Protein AF-A0A7J4TUJ9-F1 (afdb_monomer)

Solvent-accessible surface area (backbone atoms only — not comparable to full-atom values): 16024 Å² total; per-residue (Å²): 132,65,80,54,81,85,28,67,47,58,44,52,55,51,50,64,54,42,77,77,49,53,68,70,54,35,49,57,55,42,52,74,68,70,50,51,69,70,56,45,51,54,51,46,61,69,75,65,54,86,77,74,93,45,73,49,79,45,48,57,69,53,52,83,41,27,35,64,58,35,25,62,74,48,52,36,50,66,54,48,48,51,49,54,58,50,69,72,46,64,86,87,44,53,70,60,46,30,50,47,36,28,71,80,66,68,34,52,73,70,55,15,50,55,48,51,50,46,75,73,72,57,53,73,67,62,50,48,46,70,32,18,52,78,33,48,54,53,93,59,77,32,68,40,40,70,71,45,96,84,64,35,27,40,38,32,63,45,62,69,50,102,83,42,59,25,35,37,43,36,34,37,44,99,89,67,46,79,76,48,58,36,29,40,40,81,88,70,48,72,31,23,42,54,28,38,35,37,73,55,95,86,36,71,43,77,49,59,71,91,67,92,64,56,63,42,82,32,16,38,40,51,44,78,59,97,92,44,45,29,31,35,41,28,29,55,87,46,65,82,27,72,63,44,22,48,77,74,46,82,30,43,93,48,90,43,57,40,85,68,51,69,49,81,71,98,67,34,39,40,34,28,35,52,51,76,75,81,84,78,131

pLDDT: mean 91.73, std 7.83, range [45.03, 98.06]

Foldseek 3Di:
DQPCVPQVLVVVVLLVVLLPDALVVNLVSVVVSVDDPVRNCVCSPVRQDDDPWDKDKDKLVVQVVCLVVQLVVFFDSVLVVLLVVLVPDDPVPLVVSLVCCCPVVVDDSVRSNVSSCCSVPPDPVVSSCVRGNRKHWDNDKFDWDQPDPLSQWIWAFAALDPPWIWIWIWGADPQGHTPAIWIQTPVRAIAGECWEWEDDPLAIDIGGDPDPGHHRQWYKYWAQDPVGIIIIIIGPVCRPDQNCCVVGSVNHPNPQWDFPDWDDDDMIMTMIIGRDDPSDD

Sequence (281 aa):
ENEFEDDTRKVVELTNKLVVVSKRQGRALLEKQNFSSDTVERILSTTYCTPPESYVILTKDMIGKASAWGHIGFWNFTRAKMLQDIQSLPKDQKEQGILKLQTEFALSQEQAEKTYIFLQTTSSIEIQEWLAPWVLYSKDIVGCKIADASGTMLRCPNYLNENEPGTYELSFTSEGEMLSAVVKGPQGQYLTPQSVIFMKRDQLFEYAPKTDKQKSPFSLALLQDSTGMSSFVLSPQLSLSMFTRLAYYDGAGLSYFKLFTASEGHNPIQVWKVSWPSVEE

Nearest PDB structures (foldseek):
  5ja2-assembly1_A  TM=2.310E-01  e=9.469E-01  Escherichia coli K-12
  8qnf-assembly1_A  TM=3.331E-01  e=5.462E+00  Streptomyces regensis
  1q9j-assembly2_B  TM=3.067E-01  e=7.668E+00  Mycobacterium tuberculosis
  7x17-assembly3_C  TM=2.278E-01  e=8.586E+00  Pseudomonas aeruginosa PAO1

Radius of gyration: 23.33 Å; Cα contacts (8 Å, |Δi|>4): 435; chains: 1; bounding box: 64×45×60 Å

Structure (mmCIF, N/CA/C/O backbone):
data_AF-A0A7J4TUJ9-F1
#
_entry.id   AF-A0A7J4TUJ9-F1
#
loop_
_atom_site.group_PDB
_atom_site.id
_atom_site.type_symbol
_atom_site.label_atom_id
_atom_site.label_alt_id
_atom_site.label_comp_id
_atom_site.label_asym_id
_atom_site.label_entity_id
_atom_site.label_seq_id
_atom_site.pdbx_PDB_ins_code
_atom_site.Cartn_x
_atom_site.Cartn_y
_atom_site.Cartn_z
_atom_site.occupancy
_atom_site.B_iso_or_equiv
_atom_site.auth_seq_id
_atom_site.auth_comp_id
_atom_site.auth_asym_id
_atom_site.auth_atom_id
_atom_site.pdbx_PDB_model_num
ATOM 1 N N . GLU A 1 1 ? -30.047 -5.176 20.712 1.00 46.72 1 GLU A N 1
ATOM 2 C CA . GLU A 1 1 ? -29.450 -4.394 19.613 1.00 46.72 1 GLU A CA 1
ATOM 3 C C . GLU A 1 1 ? -28.212 -5.111 19.130 1.00 46.72 1 GLU A C 1
ATOM 5 O O . GLU A 1 1 ? -27.526 -5.726 19.943 1.00 46.72 1 GLU A O 1
ATOM 10 N N . ASN A 1 2 ? -28.008 -5.148 17.818 1.00 57.78 2 ASN A N 1
ATOM 11 C CA . ASN A 1 2 ? -26.891 -5.870 17.235 1.00 57.78 2 ASN A CA 1
ATOM 12 C C . ASN A 1 2 ? -25.645 -4.984 17.355 1.00 57.78 2 ASN A C 1
ATOM 14 O O . ASN A 1 2 ? -25.657 -3.854 16.884 1.00 57.78 2 ASN A O 1
ATOM 18 N N . GLU A 1 3 ? -24.574 -5.484 17.969 1.00 62.72 3 GLU A N 1
ATOM 19 C CA . GLU A 1 3 ? -23.319 -4.753 18.246 1.00 62.72 3 GLU A CA 1
ATOM 20 C C . GLU A 1 3 ? -22.675 -4.118 16.991 1.00 62.72 3 GLU A C 1
ATOM 22 O O . GLU A 1 3 ? -21.794 -3.266 17.086 1.00 62.72 3 GLU A O 1
ATOM 27 N N . PHE A 1 4 ? -23.133 -4.531 15.810 1.00 70.50 4 PHE A N 1
ATOM 28 C CA . PHE A 1 4 ? -22.696 -4.079 14.496 1.00 70.50 4 PHE A CA 1
ATOM 29 C C . PHE A 1 4 ? -23.489 -2.896 13.920 1.00 70.50 4 PHE A C 1
ATOM 31 O O . PHE A 1 4 ? -23.016 -2.297 12.961 1.00 70.50 4 PHE A O 1
ATOM 38 N N . GLU A 1 5 ? -24.670 -2.556 14.446 1.00 67.56 5 GLU A N 1
ATOM 39 C CA . GLU A 1 5 ? -25.478 -1.447 13.902 1.00 67.56 5 GLU A CA 1
ATOM 40 C C . GLU A 1 5 ? -24.867 -0.073 14.224 1.00 67.56 5 GLU A C 1
ATOM 42 O O . GLU A 1 5 ? -24.935 0.825 13.386 1.00 67.56 5 GLU A O 1
ATOM 47 N N . ASP A 1 6 ? -24.162 0.046 15.355 1.00 73.31 6 ASP A N 1
ATOM 48 C CA . ASP A 1 6 ? -23.574 1.311 15.830 1.00 73.31 6 ASP A CA 1
ATOM 49 C C . ASP A 1 6 ? -22.030 1.343 15.812 1.00 73.31 6 ASP A C 1
ATOM 51 O O . ASP A 1 6 ? -21.418 2.351 16.175 1.00 73.31 6 ASP A O 1
ATOM 55 N N . ASP A 1 7 ? -21.365 0.260 15.387 1.00 83.12 7 ASP A N 1
ATOM 56 C CA . ASP A 1 7 ? -19.897 0.167 15.352 1.00 83.12 7 ASP A CA 1
ATOM 57 C C . ASP A 1 7 ? -19.381 -0.172 13.942 1.00 83.12 7 ASP A C 1
ATOM 59 O O . ASP A 1 7 ? -19.088 -1.322 13.597 1.00 83.12 7 ASP A O 1
ATOM 63 N N . THR A 1 8 ? -19.206 0.873 13.125 1.00 87.94 8 THR A N 1
ATOM 64 C CA . THR A 1 8 ? -18.637 0.783 11.769 1.00 87.94 8 THR A CA 1
ATOM 65 C C . THR A 1 8 ? -17.292 0.052 11.737 1.00 87.94 8 THR A C 1
ATOM 67 O O . THR A 1 8 ? -17.014 -0.672 10.780 1.00 87.94 8 THR A O 1
ATOM 70 N N . ARG A 1 9 ? -16.449 0.186 12.775 1.00 90.94 9 ARG A N 1
ATOM 71 C CA . ARG A 1 9 ? -15.159 -0.523 12.845 1.00 90.94 9 ARG A CA 1
ATOM 72 C C . ARG A 1 9 ? -15.397 -2.033 12.861 1.00 90.94 9 ARG A C 1
ATOM 74 O O . ARG A 1 9 ? -14.776 -2.738 12.069 1.00 90.94 9 ARG A O 1
ATOM 81 N N . LYS A 1 10 ? -16.315 -2.529 13.695 1.00 89.62 10 LYS A N 1
ATOM 82 C CA . LYS A 1 10 ? -16.629 -3.969 13.763 1.00 89.62 10 LYS A CA 1
ATOM 83 C C . LYS A 1 10 ? -17.197 -4.501 12.450 1.00 89.62 10 LYS A C 1
ATOM 85 O O . LYS A 1 10 ? -16.828 -5.600 12.036 1.00 89.62 10 LYS A O 1
ATOM 90 N N . VAL A 1 11 ? -18.033 -3.719 11.762 1.00 91.25 11 VAL A N 1
ATOM 91 C CA . VAL A 1 11 ? -18.568 -4.082 10.435 1.00 91.25 11 VAL A CA 1
ATOM 92 C C . VAL A 1 11 ? -17.450 -4.216 9.402 1.00 91.25 11 VAL A C 1
ATOM 94 O O . VAL A 1 11 ? -17.394 -5.216 8.680 1.00 91.25 11 VAL A O 1
ATOM 97 N N . VAL A 1 12 ? -16.534 -3.247 9.344 1.00 91.56 12 VAL A N 1
ATOM 98 C CA . VAL A 1 12 ? -15.389 -3.282 8.422 1.00 91.56 12 VAL A CA 1
ATOM 99 C C . VAL A 1 12 ? -14.461 -4.454 8.747 1.00 91.56 12 VAL A C 1
ATOM 101 O O . VAL A 1 12 ? -14.065 -5.191 7.845 1.00 91.56 12 VAL A O 1
ATOM 104 N N . GLU A 1 13 ? -14.152 -4.688 10.024 1.00 90.88 13 GLU A N 1
ATOM 105 C CA . GLU A 1 13 ? -13.325 -5.821 10.452 1.00 90.88 13 GLU A CA 1
ATOM 106 C C . GLU A 1 13 ? -13.942 -7.172 10.082 1.00 90.88 13 GLU A C 1
ATOM 108 O O . GLU A 1 13 ? -13.235 -8.068 9.614 1.00 90.88 13 GLU A O 1
ATOM 113 N N . LEU A 1 14 ? -15.251 -7.334 10.284 1.00 92.69 14 LEU A N 1
ATOM 114 C CA . LEU A 1 14 ? -15.964 -8.546 9.901 1.00 92.69 14 LEU A CA 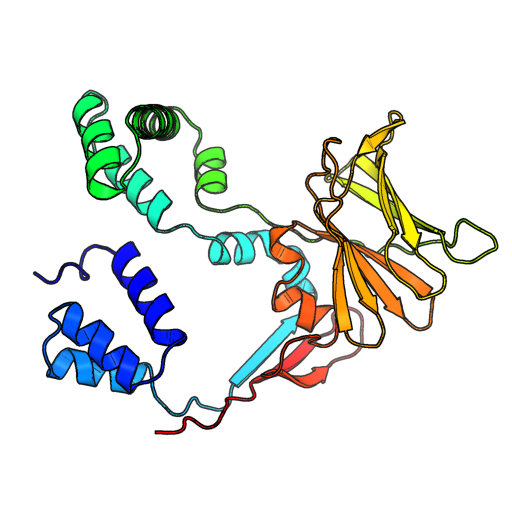1
ATOM 115 C C . LEU A 1 14 ? -15.961 -8.724 8.380 1.00 92.69 14 LEU A C 1
ATOM 117 O O . LEU A 1 14 ? -15.641 -9.808 7.900 1.00 92.69 14 LEU A O 1
ATOM 121 N N . THR A 1 15 ? -16.237 -7.661 7.624 1.00 92.44 15 THR A N 1
ATOM 122 C CA . THR A 1 15 ? -16.224 -7.688 6.154 1.00 92.44 15 THR A CA 1
ATOM 123 C C . THR A 1 15 ? -14.852 -8.107 5.622 1.00 92.44 15 THR A C 1
ATOM 125 O O . THR A 1 15 ? -14.764 -9.034 4.821 1.00 92.44 15 THR A O 1
ATOM 128 N N . ASN A 1 16 ? -13.770 -7.517 6.139 1.00 92.12 16 ASN A N 1
ATOM 129 C CA . ASN A 1 16 ? -12.399 -7.867 5.754 1.00 92.12 16 ASN A CA 1
ATOM 130 C C . ASN A 1 16 ? -12.045 -9.330 6.068 1.00 92.12 16 ASN A C 1
ATOM 132 O O . ASN A 1 16 ? -11.280 -9.950 5.333 1.00 92.12 16 ASN A O 1
ATOM 136 N N . LYS A 1 17 ? -12.608 -9.903 7.140 1.00 93.62 17 LYS A N 1
ATOM 137 C CA . LYS A 1 17 ? -12.445 -11.330 7.457 1.00 93.62 17 LYS A CA 1
ATOM 138 C C . LYS A 1 17 ? -13.244 -12.221 6.508 1.00 93.62 17 LYS A C 1
ATOM 140 O O . LYS A 1 17 ? -12.761 -13.289 6.150 1.00 93.62 17 LYS A O 1
ATOM 145 N N . LEU A 1 18 ? -14.443 -11.802 6.102 1.00 94.19 18 LEU A N 1
ATOM 146 C CA . LEU A 1 18 ? -15.305 -12.582 5.211 1.00 94.19 18 LEU A CA 1
ATOM 147 C C . LEU A 1 18 ? -14.733 -12.692 3.794 1.00 94.19 18 LEU A C 1
ATOM 149 O O . LEU A 1 18 ? -14.786 -13.766 3.211 1.00 94.19 18 LEU A O 1
ATOM 153 N N . VAL A 1 19 ? -14.147 -11.627 3.245 1.00 90.00 19 VAL A N 1
ATOM 154 C CA . VAL A 1 19 ? -13.699 -11.617 1.836 1.00 90.00 19 VAL A CA 1
ATOM 155 C C . VAL A 1 19 ? -12.505 -12.534 1.533 1.00 90.00 19 VAL A C 1
ATOM 157 O O . VAL A 1 19 ? -12.205 -12.765 0.366 1.00 90.00 19 VAL A O 1
ATOM 160 N N . VAL A 1 20 ? -11.814 -13.058 2.553 1.00 89.88 20 VAL A N 1
ATOM 161 C CA . VAL A 1 20 ? -10.612 -13.904 2.393 1.00 89.88 20 VAL A CA 1
ATOM 162 C C . VAL A 1 20 ? -10.815 -15.366 2.796 1.00 89.88 20 VAL A C 1
ATOM 164 O O . VAL A 1 20 ? -9.858 -16.140 2.790 1.00 89.88 20 VAL A O 1
ATOM 167 N N . VAL A 1 21 ? -12.030 -15.760 3.180 1.00 92.94 21 VAL A N 1
ATOM 168 C CA . VAL A 1 21 ? -12.336 -17.130 3.617 1.00 92.94 21 VAL A CA 1
ATOM 169 C C . VAL A 1 21 ? -13.338 -17.798 2.681 1.00 92.94 21 VAL A C 1
ATOM 171 O O . VAL A 1 21 ? -13.959 -17.146 1.853 1.00 92.94 21 VAL A O 1
ATOM 174 N N . SER A 1 22 ? -13.501 -19.117 2.794 1.00 92.56 22 SER A N 1
ATOM 175 C CA . SER A 1 22 ? -14.547 -19.853 2.064 1.00 92.56 22 SER A CA 1
ATOM 176 C C . SER A 1 22 ? -15.947 -19.546 2.605 1.00 92.56 22 SER A C 1
ATOM 178 O O . SER A 1 22 ? -16.100 -19.208 3.779 1.00 92.56 22 SER A O 1
ATOM 180 N N . LYS A 1 23 ? -16.997 -19.779 1.804 1.00 93.50 23 LYS A N 1
ATOM 181 C CA . LYS A 1 23 ? -18.403 -19.601 2.221 1.00 93.50 23 LYS A CA 1
ATOM 182 C C . LYS A 1 23 ? -18.740 -20.350 3.512 1.00 93.50 23 LYS A C 1
ATOM 184 O O . LYS A 1 23 ? -19.397 -19.805 4.398 1.00 93.50 23 LYS A O 1
ATOM 189 N N . ARG A 1 24 ? -18.237 -21.583 3.660 1.00 94.75 24 ARG A N 1
ATOM 190 C CA . ARG A 1 24 ? -18.399 -22.394 4.880 1.00 94.75 24 ARG A CA 1
ATOM 191 C C . ARG A 1 24 ? -17.746 -21.743 6.101 1.00 94.75 24 ARG A C 1
ATOM 193 O O . ARG A 1 24 ? -18.3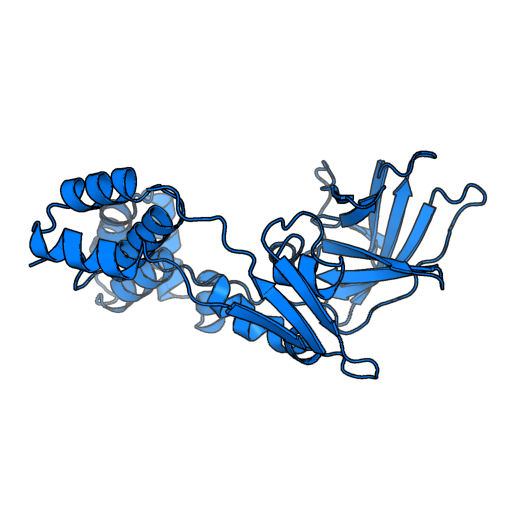47 -21.702 7.171 1.00 94.75 24 ARG A O 1
ATOM 200 N N . GLN A 1 25 ? -16.520 -21.242 5.954 1.00 95.69 25 GLN A N 1
ATOM 201 C CA . GLN A 1 25 ? -15.828 -20.525 7.029 1.00 95.69 25 GLN A CA 1
ATOM 202 C C . GLN A 1 25 ? -16.521 -19.195 7.347 1.00 95.69 25 GLN A C 1
ATOM 204 O O . GLN A 1 25 ? -16.670 -18.858 8.518 1.00 95.69 25 GLN A O 1
ATOM 209 N N . GLY A 1 26 ? -16.996 -18.479 6.326 1.00 95.56 26 GLY A N 1
ATOM 210 C CA . GLY A 1 26 ? -17.778 -17.255 6.467 1.00 95.56 26 GLY A CA 1
ATOM 211 C C . GLY A 1 26 ? -19.052 -17.464 7.276 1.00 95.56 26 GLY A C 1
ATOM 212 O O . GLY A 1 26 ? -19.311 -16.707 8.207 1.00 95.56 26 GLY A O 1
ATOM 213 N N . ARG A 1 27 ? -19.800 -18.539 6.994 1.00 96.38 27 ARG A N 1
ATOM 214 C CA . ARG A 1 27 ? -20.966 -18.942 7.793 1.00 96.38 27 ARG A CA 1
ATOM 215 C C . ARG A 1 27 ? -20.600 -19.117 9.264 1.00 96.38 27 ARG A C 1
ATOM 217 O O . ARG A 1 27 ? -21.201 -18.472 10.115 1.00 96.38 27 ARG A O 1
ATOM 224 N N . ALA A 1 28 ? -19.584 -19.932 9.548 1.00 95.75 28 ALA A N 1
ATOM 225 C CA . ALA A 1 28 ? -19.153 -20.198 10.919 1.00 95.75 28 ALA A CA 1
ATOM 226 C C . ALA A 1 28 ? -18.696 -18.920 11.649 1.00 95.75 28 ALA A C 1
ATOM 228 O O . ALA A 1 28 ? -18.944 -18.761 12.844 1.00 95.75 28 ALA A O 1
ATOM 229 N N . LEU A 1 29 ? -18.046 -17.987 10.938 1.00 95.31 29 LEU A N 1
ATOM 230 C CA . LEU A 1 29 ? -17.674 -16.683 11.488 1.00 95.31 29 LEU A CA 1
ATOM 231 C C . LEU A 1 29 ? -18.901 -15.849 11.855 1.00 95.31 29 LEU A C 1
ATOM 233 O O . LEU A 1 29 ? -18.918 -15.282 12.943 1.00 95.31 29 LEU A O 1
ATOM 237 N N . LEU A 1 30 ? -19.907 -15.781 10.979 1.00 94.69 30 LEU A N 1
ATOM 238 C CA . LEU A 1 30 ? -21.140 -15.029 11.221 1.00 94.69 30 LEU A CA 1
ATOM 239 C C . LEU A 1 30 ? -21.965 -15.638 12.363 1.00 94.69 30 LEU A C 1
ATOM 241 O O . LEU A 1 30 ? -22.408 -14.918 13.253 1.00 94.69 30 LEU A O 1
ATOM 245 N N . GLU A 1 31 ? -22.116 -16.959 12.396 1.00 93.62 31 GLU A N 1
ATOM 246 C CA . GLU A 1 31 ? -22.828 -17.660 13.472 1.00 93.62 31 GLU A CA 1
ATOM 247 C C . GLU A 1 31 ? -22.155 -17.430 14.834 1.00 93.62 31 GLU A C 1
ATOM 249 O O . GLU A 1 31 ? -22.835 -17.206 15.834 1.00 93.62 31 GLU A O 1
ATOM 254 N N . LYS A 1 32 ? -20.815 -17.361 14.876 1.00 93.94 32 LYS A N 1
ATOM 255 C CA . LYS A 1 32 ? -20.060 -17.011 16.092 1.00 93.94 32 LYS A CA 1
ATOM 256 C C . LYS A 1 32 ? -20.332 -15.584 16.595 1.00 93.94 32 LYS A C 1
ATOM 258 O O . LYS A 1 32 ? -20.125 -15.319 17.775 1.00 93.94 32 LYS A O 1
ATOM 263 N N . GLN A 1 33 ? -20.783 -14.675 15.729 1.00 91.19 33 GLN A N 1
ATOM 264 C CA . GLN A 1 33 ? -21.199 -13.319 16.110 1.00 91.19 33 GLN A CA 1
ATOM 265 C C . GLN A 1 33 ? -22.678 -13.245 16.538 1.00 91.19 33 GLN A C 1
ATOM 267 O O . GLN A 1 33 ? -23.199 -12.151 16.722 1.00 91.19 33 GLN A O 1
ATOM 272 N N . ASN A 1 34 ? -23.363 -14.385 16.699 1.00 91.00 34 ASN A N 1
ATOM 273 C CA . ASN A 1 34 ? -24.780 -14.472 17.071 1.00 91.00 34 ASN A CA 1
ATOM 274 C C . ASN A 1 34 ? -25.751 -13.820 16.064 1.00 91.00 34 ASN A C 1
ATOM 276 O O . ASN A 1 34 ? -26.861 -13.431 16.436 1.00 91.00 34 ASN A O 1
ATOM 280 N N . PHE A 1 35 ? -25.377 -13.712 14.783 1.00 90.88 35 PHE A N 1
ATOM 281 C CA . PHE A 1 35 ? -26.339 -13.335 13.745 1.00 90.88 35 PHE A CA 1
ATOM 282 C C . PHE A 1 35 ? -27.424 -14.413 13.597 1.00 90.88 35 PHE A C 1
ATOM 284 O O . PHE A 1 35 ? -27.137 -15.609 13.655 1.00 90.88 35 PHE A O 1
ATOM 291 N N . SER A 1 36 ? -28.675 -13.996 13.363 1.00 93.19 36 SER A N 1
ATOM 292 C CA . SER A 1 36 ? -29.768 -14.930 13.061 1.00 93.19 36 SER A CA 1
ATOM 293 C C . SER A 1 36 ? -29.509 -15.678 11.753 1.00 93.19 36 SER A C 1
ATOM 295 O O . SER A 1 36 ? -28.898 -15.123 10.839 1.00 93.19 36 SER A O 1
ATOM 297 N N . SER A 1 37 ? -30.028 -16.903 11.625 1.00 94.06 37 SER A N 1
ATOM 298 C CA . SER A 1 37 ? -29.873 -17.712 10.407 1.00 94.06 37 SER A CA 1
ATOM 299 C C . SER A 1 37 ? -30.290 -16.953 9.143 1.00 94.06 37 SER A C 1
ATOM 301 O O . SER A 1 37 ? -29.533 -16.931 8.179 1.00 94.06 37 SER A O 1
ATOM 303 N N . ASP A 1 38 ? -31.411 -16.227 9.173 1.00 94.75 38 ASP A N 1
ATOM 304 C CA . ASP A 1 38 ? -31.866 -15.407 8.038 1.00 94.75 38 ASP A CA 1
ATOM 305 C C . ASP A 1 38 ? -30.867 -14.298 7.668 1.00 94.75 38 ASP A C 1
ATOM 307 O O . ASP A 1 38 ? -30.626 -14.019 6.491 1.00 94.75 38 ASP A O 1
ATOM 311 N N . THR A 1 39 ? -30.247 -13.665 8.671 1.00 93.00 39 THR A N 1
ATOM 312 C CA . THR A 1 39 ? -29.220 -12.637 8.445 1.00 93.00 39 THR A CA 1
ATOM 313 C C . THR A 1 39 ? -27.954 -13.251 7.862 1.00 93.00 39 THR A C 1
ATOM 315 O O . THR A 1 39 ? -27.376 -12.684 6.934 1.00 93.00 39 THR A O 1
ATOM 318 N N . VAL A 1 40 ? -27.548 -14.419 8.370 1.00 95.19 40 VAL A N 1
ATOM 319 C CA . VAL A 1 40 ? -26.413 -15.184 7.849 1.00 95.19 40 VAL A CA 1
ATOM 320 C C . VAL A 1 40 ? -26.645 -15.530 6.380 1.00 95.19 40 VAL A C 1
ATOM 322 O O . VAL A 1 40 ? -25.793 -15.205 5.556 1.00 95.19 40 VAL A O 1
ATOM 325 N N . GLU A 1 41 ? -27.801 -16.097 6.018 1.00 95.19 41 GLU A N 1
ATOM 326 C CA . GLU A 1 41 ? -28.114 -16.415 4.616 1.00 95.19 41 GLU A CA 1
ATOM 327 C C . GLU A 1 41 ? -28.066 -15.179 3.726 1.00 95.19 41 GLU A C 1
ATOM 329 O O . GLU A 1 41 ? -27.465 -15.209 2.651 1.00 95.19 41 GLU A O 1
ATOM 334 N N . ARG A 1 42 ? -28.648 -14.065 4.182 1.00 93.75 42 ARG A N 1
ATOM 335 C CA . ARG A 1 42 ? -28.650 -12.819 3.415 1.00 93.75 42 ARG A CA 1
ATOM 336 C C . ARG A 1 42 ? -27.231 -12.315 3.165 1.00 93.75 42 ARG A C 1
ATOM 338 O O . ARG A 1 42 ? -26.907 -12.008 2.021 1.00 93.75 42 ARG A O 1
ATOM 345 N N . ILE A 1 43 ? -26.379 -12.274 4.192 1.00 93.44 43 ILE A N 1
ATOM 346 C CA . ILE A 1 43 ? -24.976 -11.857 4.045 1.00 93.44 43 ILE A CA 1
ATOM 347 C C . ILE A 1 43 ? -24.234 -12.817 3.112 1.00 93.44 43 ILE A C 1
ATOM 349 O O . ILE A 1 43 ? -23.534 -12.371 2.205 1.00 93.44 43 ILE A O 1
ATOM 353 N N . LEU A 1 44 ? -24.391 -14.131 3.288 1.00 93.44 44 LEU A N 1
ATOM 354 C CA . LEU A 1 44 ? -23.696 -15.112 2.455 1.00 93.44 44 LEU A CA 1
ATOM 355 C C . LEU A 1 44 ? -24.138 -15.042 0.990 1.00 93.44 44 LEU A C 1
ATOM 357 O O . LEU A 1 44 ? -23.308 -15.201 0.099 1.00 93.44 44 LEU A O 1
ATOM 361 N N . SER A 1 45 ? -25.421 -14.774 0.735 1.00 91.56 45 SER A N 1
ATOM 362 C CA . SER A 1 45 ? -25.965 -14.655 -0.621 1.00 91.56 45 SER A CA 1
ATOM 363 C C . SER A 1 45 ? -25.394 -13.465 -1.397 1.00 91.56 45 SER A C 1
ATOM 365 O O . SER A 1 45 ? -25.261 -13.543 -2.617 1.00 91.56 45 SER A O 1
ATOM 367 N N . THR A 1 46 ? -25.012 -12.387 -0.705 1.00 89.19 46 THR A N 1
ATOM 368 C CA . THR A 1 46 ? -24.435 -11.189 -1.330 1.00 89.19 46 THR A CA 1
ATOM 369 C C . THR A 1 46 ? -22.911 -11.222 -1.375 1.00 89.19 46 THR A C 1
ATOM 371 O O . THR A 1 46 ? -22.321 -10.706 -2.320 1.00 89.19 46 THR A O 1
ATOM 374 N N . THR A 1 47 ? -22.262 -11.844 -0.388 1.00 90.19 47 THR A N 1
ATOM 375 C CA . THR A 1 47 ? -20.792 -11.850 -0.261 1.00 90.19 47 THR A CA 1
ATOM 376 C C . THR A 1 47 ? -20.110 -13.041 -0.940 1.00 90.19 47 THR A C 1
ATOM 378 O O . THR A 1 47 ? -18.948 -12.924 -1.316 1.00 90.19 47 THR A O 1
ATOM 381 N N . TYR A 1 48 ? -20.822 -14.153 -1.162 1.00 90.56 48 TYR A N 1
ATOM 382 C CA . TYR A 1 48 ? -20.308 -15.370 -1.811 1.00 90.56 48 TYR A CA 1
ATOM 383 C C . TYR A 1 48 ? -21.131 -15.720 -3.054 1.00 90.56 48 TYR A C 1
ATOM 385 O O . TYR A 1 48 ? -21.695 -16.812 -3.170 1.00 90.56 48 TYR A O 1
ATOM 393 N N . CYS A 1 49 ? -21.242 -14.757 -3.965 1.00 84.81 49 CYS A N 1
ATOM 394 C CA . CYS A 1 49 ? -21.880 -14.935 -5.264 1.00 84.81 49 CYS A CA 1
ATOM 395 C C . CYS A 1 49 ? -20.846 -15.278 -6.344 1.00 84.81 49 CYS A C 1
ATOM 397 O O . CYS A 1 49 ? -19.643 -15.125 -6.143 1.00 84.81 49 CYS A O 1
ATOM 399 N N . THR A 1 50 ? -21.315 -15.724 -7.511 1.00 86.25 50 THR A N 1
ATOM 400 C CA . THR A 1 50 ? -20.484 -15.681 -8.719 1.00 86.25 50 THR A CA 1
ATOM 401 C C . THR A 1 50 ? -20.372 -14.218 -9.144 1.00 86.25 50 THR A C 1
ATOM 403 O O . THR A 1 50 ? -21.387 -13.637 -9.542 1.00 86.25 50 THR A O 1
ATOM 406 N N . PRO A 1 51 ? -19.191 -13.592 -9.026 1.00 87.75 51 PRO A N 1
ATOM 407 C CA . PRO A 1 51 ? -19.050 -12.187 -9.366 1.00 87.75 51 PRO A CA 1
ATOM 408 C C . PRO A 1 51 ? -19.268 -11.985 -10.873 1.00 87.75 51 PRO A C 1
ATOM 410 O O . PRO A 1 51 ? -18.849 -12.829 -11.675 1.00 87.75 51 PRO A O 1
ATOM 413 N N . PRO A 1 52 ? -19.904 -10.874 -11.285 1.00 89.31 52 PRO A N 1
ATOM 414 C CA . PRO A 1 52 ? -20.012 -10.542 -12.695 1.00 89.31 52 PRO A CA 1
ATOM 415 C C . PRO A 1 52 ? -18.630 -10.253 -13.288 1.00 89.31 52 PRO A C 1
ATOM 417 O O . PRO A 1 52 ? -17.628 -10.070 -12.584 1.00 89.31 52 PRO A O 1
ATOM 420 N N . GLU A 1 53 ? -18.584 -10.186 -14.614 1.00 93.19 53 GLU A N 1
ATOM 421 C CA . GLU A 1 53 ? -17.406 -9.684 -15.306 1.00 93.19 53 GLU A CA 1
ATOM 422 C C . GLU A 1 53 ? -17.073 -8.267 -14.818 1.00 93.19 53 GLU A C 1
ATOM 424 O O . GLU A 1 53 ? -17.937 -7.392 -14.766 1.00 93.19 53 GLU A O 1
ATOM 429 N N . SER A 1 54 ? -15.807 -8.064 -14.452 1.00 95.25 54 SER A N 1
ATOM 430 C CA . SER A 1 54 ? -15.334 -6.830 -13.830 1.00 95.25 54 SER A CA 1
ATOM 431 C C . SER A 1 54 ? -14.040 -6.361 -14.475 1.00 95.25 54 SER A C 1
ATOM 433 O O . SER A 1 54 ? -13.197 -7.165 -14.883 1.00 95.25 54 SER A O 1
ATOM 435 N N . TYR A 1 55 ? -13.869 -5.042 -14.516 1.00 96.75 55 TYR A N 1
ATOM 436 C CA . TYR A 1 55 ? -12.700 -4.384 -15.081 1.00 96.75 55 TYR A CA 1
ATOM 437 C C . TYR A 1 55 ? -12.156 -3.334 -14.115 1.00 96.75 55 TYR A C 1
ATOM 439 O O . TYR A 1 55 ? -12.918 -2.605 -13.483 1.00 96.75 55 TYR A O 1
ATOM 447 N N . VAL A 1 56 ? -10.832 -3.230 -14.039 1.00 96.69 56 VAL A N 1
ATOM 448 C CA . VAL A 1 56 ? -10.127 -2.130 -13.380 1.00 96.69 56 VAL A CA 1
ATOM 449 C C . VAL A 1 56 ? -9.587 -1.201 -14.454 1.00 96.69 56 VAL A C 1
ATOM 451 O O . VAL A 1 56 ? -8.878 -1.635 -15.359 1.00 96.69 56 VAL A O 1
ATOM 454 N N . ILE A 1 57 ? -9.930 0.078 -14.353 1.00 95.94 57 ILE A N 1
ATOM 455 C CA . ILE A 1 57 ? -9.490 1.113 -15.286 1.00 95.94 57 ILE A CA 1
ATOM 456 C C . ILE A 1 57 ? -8.453 1.969 -14.572 1.00 95.94 57 ILE A C 1
ATOM 458 O O . ILE A 1 57 ? -8.732 2.525 -13.511 1.00 95.94 57 ILE A O 1
ATOM 462 N N . LEU A 1 58 ? -7.269 2.077 -15.163 1.00 94.88 58 LEU A N 1
ATOM 463 C CA . LEU A 1 58 ? -6.178 2.903 -14.667 1.00 94.88 58 LEU A CA 1
ATOM 464 C C . LEU A 1 58 ? -5.893 4.005 -15.672 1.00 94.88 58 LEU A C 1
ATOM 466 O O . LEU A 1 58 ? -5.786 3.753 -16.871 1.00 94.88 58 LEU A O 1
ATOM 470 N N . THR A 1 59 ? -5.743 5.226 -15.176 1.00 91.81 59 THR A N 1
ATOM 471 C CA . THR A 1 59 ? -5.348 6.373 -15.993 1.00 91.81 59 THR A CA 1
ATOM 472 C C . THR A 1 59 ? -4.164 7.074 -15.348 1.00 91.81 59 THR A C 1
ATOM 474 O O . THR A 1 59 ? -4.009 7.069 -14.125 1.00 91.81 59 THR A O 1
ATOM 477 N N . LYS A 1 60 ? -3.336 7.728 -16.165 1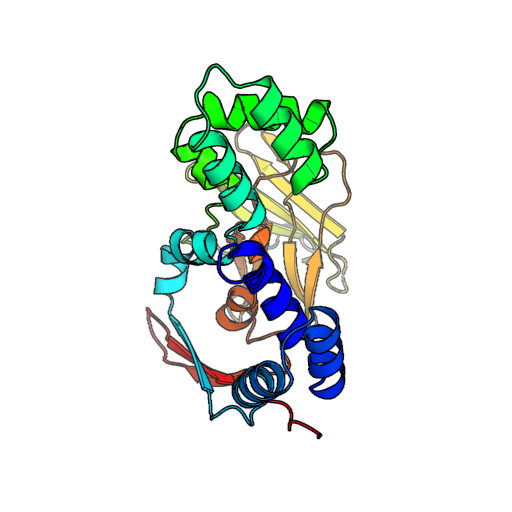.00 85.12 60 LYS A N 1
ATOM 478 C CA . LYS A 1 60 ? -2.191 8.508 -15.671 1.00 85.12 60 LYS A CA 1
ATOM 479 C C . LYS A 1 60 ? -2.597 9.593 -14.659 1.00 85.12 60 LYS A C 1
ATOM 481 O O . LYS A 1 60 ? -1.875 9.843 -13.701 1.00 85.12 60 LYS A O 1
ATOM 486 N N . ASP A 1 61 ? -3.776 10.193 -14.820 1.00 89.00 61 ASP A N 1
ATOM 487 C CA . ASP A 1 61 ? -4.309 11.207 -13.896 1.00 89.00 61 ASP A CA 1
ATOM 488 C C . ASP A 1 61 ? -4.535 10.661 -12.470 1.00 89.00 61 ASP A C 1
ATOM 490 O O . ASP A 1 61 ? -4.437 11.400 -11.488 1.00 89.00 61 ASP A O 1
ATOM 494 N N . MET A 1 62 ? -4.742 9.346 -12.315 1.00 90.69 62 MET A N 1
ATOM 495 C CA . MET A 1 62 ? -4.853 8.725 -10.991 1.00 90.69 62 MET A CA 1
ATOM 496 C C . MET A 1 62 ? -3.563 8.835 -10.170 1.00 90.69 62 MET A C 1
ATOM 498 O O . MET A 1 62 ? -3.642 8.839 -8.943 1.00 90.69 62 MET A O 1
ATOM 502 N N . ILE A 1 63 ? -2.400 8.972 -10.815 1.00 89.75 63 ILE A N 1
ATOM 503 C CA . ILE A 1 63 ? -1.107 9.164 -10.140 1.00 89.75 63 ILE A CA 1
ATOM 504 C C . ILE A 1 63 ? -1.104 10.506 -9.400 1.00 89.75 63 ILE A C 1
ATOM 506 O O . ILE A 1 63 ? -0.784 10.563 -8.215 1.00 89.75 63 ILE A O 1
ATOM 510 N N . GLY A 1 64 ? -1.544 11.580 -10.068 1.00 88.56 64 GLY A N 1
ATOM 511 C CA . GLY A 1 64 ? -1.651 12.914 -9.468 1.00 88.56 64 GLY A CA 1
ATOM 512 C C . GLY A 1 64 ? -2.710 13.007 -8.365 1.00 88.56 64 GLY A C 1
ATOM 513 O O . GLY A 1 64 ? -2.635 13.884 -7.508 1.00 88.56 64 GLY A O 1
ATOM 514 N N . LYS A 1 65 ? -3.671 12.077 -8.354 1.00 92.06 65 LYS A N 1
ATOM 515 C CA . LYS A 1 65 ? -4.746 11.978 -7.355 1.00 92.06 65 LYS A CA 1
ATOM 516 C C . LYS A 1 65 ? -4.471 10.947 -6.257 1.00 92.06 65 LYS A C 1
ATOM 518 O O . LYS A 1 65 ? -5.348 10.718 -5.424 1.00 92.06 65 LYS A O 1
ATOM 523 N N . ALA A 1 66 ? -3.269 10.363 -6.229 1.00 93.00 66 ALA A N 1
ATOM 524 C CA . ALA A 1 66 ? -2.895 9.316 -5.279 1.00 93.00 66 ALA A CA 1
ATOM 525 C C . ALA A 1 66 ? -3.042 9.702 -3.817 1.00 93.00 66 ALA A C 1
ATOM 527 O O . ALA A 1 66 ? -3.470 8.876 -3.018 1.00 93.00 66 ALA A O 1
ATOM 528 N N . SER A 1 67 ? -2.808 10.970 -3.502 1.00 93.19 67 SER A N 1
ATOM 529 C CA . SER A 1 67 ? -3.022 11.495 -2.159 1.00 93.19 67 SER A CA 1
ATOM 530 C C . SER A 1 67 ? -4.474 11.328 -1.706 1.00 93.19 67 SER A C 1
ATOM 532 O O . SER A 1 67 ? -4.724 10.763 -0.647 1.00 93.19 67 SER A O 1
ATOM 534 N N . ALA A 1 68 ? -5.448 11.684 -2.547 1.00 92.88 68 ALA A N 1
ATOM 535 C CA . ALA A 1 68 ? -6.860 11.609 -2.184 1.00 92.88 68 ALA A CA 1
ATOM 536 C C . ALA A 1 68 ? -7.369 10.165 -2.051 1.00 92.88 68 ALA A C 1
ATOM 538 O O . ALA A 1 68 ? -7.945 9.806 -1.025 1.00 92.88 68 ALA A O 1
ATOM 539 N N . TRP A 1 69 ? -7.166 9.322 -3.072 1.00 93.75 69 TRP A N 1
ATOM 540 C CA . TRP A 1 69 ? -7.657 7.940 -3.000 1.00 93.75 69 TRP A CA 1
ATOM 541 C C . TRP A 1 69 ? -6.835 7.084 -2.037 1.00 93.75 69 TRP A C 1
ATOM 543 O O . TRP A 1 69 ? -7.379 6.172 -1.421 1.00 93.75 69 TRP A O 1
ATOM 553 N N . GLY A 1 70 ? -5.549 7.388 -1.867 1.00 93.94 70 GLY A N 1
ATOM 554 C CA . GLY A 1 70 ? -4.680 6.717 -0.912 1.00 93.94 70 GLY A CA 1
ATOM 555 C C . GLY A 1 70 ? -5.083 7.024 0.524 1.00 93.94 70 GLY A C 1
ATOM 556 O O . GLY A 1 70 ? -5.213 6.096 1.315 1.00 93.94 70 GLY A O 1
ATOM 557 N N . HIS A 1 71 ? -5.395 8.285 0.839 1.00 94.75 71 HIS A N 1
ATOM 558 C CA . HIS A 1 71 ? -5.922 8.676 2.153 1.00 94.75 71 HIS A CA 1
ATOM 559 C C . HIS A 1 71 ? -7.183 7.892 2.525 1.00 94.75 71 HIS A C 1
ATOM 561 O O . HIS A 1 71 ? -7.302 7.366 3.628 1.00 94.75 71 HIS A O 1
ATOM 567 N N . ILE A 1 72 ? -8.103 7.740 1.568 1.00 93.44 72 ILE A N 1
ATOM 568 C CA . ILE A 1 72 ? -9.318 6.935 1.751 1.00 93.44 72 ILE A CA 1
ATOM 569 C C . ILE A 1 72 ? -8.965 5.450 1.915 1.00 93.44 72 ILE A C 1
ATOM 571 O O . ILE A 1 72 ? -9.481 4.785 2.809 1.00 93.44 72 ILE A O 1
ATOM 575 N N . GLY A 1 73 ? -8.075 4.922 1.072 1.00 92.44 73 GLY A N 1
ATOM 576 C CA . GLY A 1 73 ? -7.675 3.514 1.095 1.00 92.44 73 GLY A CA 1
ATOM 577 C C . GLY A 1 73 ? -6.933 3.095 2.367 1.00 92.44 73 GLY A C 1
ATOM 578 O O . GLY A 1 73 ? -7.024 1.938 2.770 1.00 92.44 73 GLY A O 1
ATOM 579 N N . PHE A 1 74 ? -6.235 4.026 3.021 1.00 94.31 74 PHE A N 1
ATOM 580 C CA . PHE A 1 74 ? -5.527 3.794 4.281 1.00 94.31 74 PHE A CA 1
ATOM 581 C C . PHE A 1 74 ? -6.314 4.234 5.525 1.00 94.31 74 PHE A C 1
ATOM 583 O O . PHE A 1 74 ? -5.750 4.240 6.622 1.00 94.31 74 PHE A O 1
ATOM 590 N N . TRP A 1 75 ? -7.602 4.573 5.386 1.00 95.12 75 TRP A N 1
ATOM 591 C CA . TRP A 1 75 ? -8.432 5.032 6.498 1.00 95.12 75 TRP A CA 1
ATOM 592 C C . TRP A 1 75 ? -8.467 4.037 7.660 1.00 95.12 75 TRP A C 1
ATOM 594 O O . TRP A 1 75 ? -8.918 2.896 7.530 1.00 95.12 75 TRP A O 1
ATOM 604 N N . ASN A 1 76 ? -8.024 4.484 8.836 1.00 95.44 76 ASN A N 1
ATOM 605 C CA . ASN A 1 76 ? -8.025 3.659 10.033 1.00 95.44 76 ASN A CA 1
ATOM 606 C C . ASN A 1 76 ? -9.315 3.858 10.843 1.00 95.44 76 ASN A C 1
ATOM 608 O O . ASN A 1 76 ? -9.434 4.783 11.649 1.00 95.44 76 ASN A O 1
ATOM 612 N N . PHE A 1 77 ? -10.270 2.942 10.670 1.00 94.56 77 PHE A N 1
ATOM 613 C CA . PHE A 1 77 ? -11.561 2.973 11.370 1.00 94.56 77 PHE A CA 1
ATOM 614 C C . PHE A 1 77 ? -11.432 2.882 12.896 1.00 94.56 77 PHE A C 1
ATOM 616 O O . PHE A 1 77 ? -12.222 3.496 13.611 1.00 94.56 77 PHE A O 1
ATOM 623 N N . THR A 1 78 ? -10.420 2.180 13.411 1.00 94.50 78 THR A N 1
ATOM 624 C CA . THR A 1 78 ? -10.162 2.099 14.855 1.00 94.50 78 THR A CA 1
ATOM 625 C C . THR A 1 78 ? -9.749 3.455 15.415 1.00 94.50 78 THR A C 1
ATOM 627 O O . THR A 1 78 ? -10.319 3.912 16.402 1.00 94.50 78 THR A O 1
ATOM 630 N N . ARG A 1 79 ? -8.814 4.139 14.750 1.00 96.12 79 ARG A N 1
ATOM 631 C CA . ARG A 1 79 ? -8.399 5.501 15.112 1.00 96.12 79 ARG A CA 1
ATOM 632 C C . ARG A 1 79 ? -9.541 6.506 14.955 1.00 96.12 79 ARG A C 1
ATOM 634 O O . ARG A 1 79 ? -9.717 7.362 15.816 1.00 96.12 79 ARG A O 1
ATOM 641 N N . ALA A 1 80 ? -10.357 6.370 13.910 1.00 95.31 80 ALA A N 1
ATOM 642 C CA . ALA A 1 80 ? -11.532 7.216 13.708 1.00 95.31 80 ALA A CA 1
ATOM 643 C C . ALA A 1 80 ? -12.550 7.068 14.850 1.00 95.31 80 ALA A C 1
ATOM 645 O O . ALA A 1 80 ? -13.050 8.071 15.356 1.00 95.31 80 ALA A O 1
ATOM 646 N N . LYS A 1 81 ? -12.800 5.836 15.310 1.00 94.25 81 LYS A N 1
ATOM 647 C CA . LYS A 1 81 ? -13.676 5.569 16.457 1.00 94.25 81 LYS A CA 1
ATOM 648 C C . LYS A 1 81 ? -13.101 6.143 17.756 1.00 94.25 81 LYS A C 1
ATOM 650 O O . LYS A 1 81 ? -13.837 6.800 18.483 1.00 94.25 81 LYS A O 1
ATOM 655 N N . MET A 1 82 ? -11.790 6.003 18.001 1.00 95.81 82 MET A N 1
ATOM 656 C CA . MET A 1 82 ? -11.119 6.660 19.137 1.00 95.81 82 MET A CA 1
ATOM 657 C C . MET A 1 82 ? -11.329 8.180 19.112 1.00 95.81 82 MET A C 1
ATOM 659 O O . MET A 1 82 ? -11.696 8.767 20.124 1.00 95.81 82 MET A O 1
ATOM 663 N N . LEU A 1 83 ? -11.119 8.820 17.957 1.00 95.75 83 LEU A N 1
ATOM 664 C CA . LEU A 1 83 ? -11.323 10.260 17.794 1.00 95.75 83 LEU A CA 1
ATOM 665 C C . LEU A 1 83 ? -12.769 10.657 18.107 1.00 95.75 83 LEU A C 1
ATOM 667 O O . LEU A 1 83 ? -12.985 11.560 18.909 1.00 95.75 83 LEU A O 1
ATOM 671 N N . GLN A 1 84 ? -13.743 9.966 17.509 1.00 93.44 84 GLN A N 1
ATOM 672 C CA . GLN A 1 84 ? -15.167 10.225 17.723 1.00 93.44 84 GLN A CA 1
ATOM 673 C C . GLN A 1 84 ? -15.545 10.087 19.202 1.00 93.44 84 GLN A C 1
ATOM 675 O O . GLN A 1 84 ? -16.182 10.975 19.766 1.00 93.44 84 GLN A O 1
ATOM 680 N N . ASP A 1 85 ? -15.115 8.998 19.840 1.00 93.12 85 ASP A N 1
ATOM 681 C CA . ASP A 1 85 ? -15.396 8.733 21.245 1.00 93.12 85 ASP A CA 1
ATOM 682 C C . ASP A 1 85 ? -14.809 9.812 22.152 1.00 93.12 85 ASP A C 1
ATOM 684 O O . ASP A 1 85 ? -15.506 10.313 23.029 1.00 93.12 85 ASP A O 1
ATOM 688 N N . ILE A 1 86 ? -13.553 10.200 21.933 1.00 94.81 86 ILE A N 1
ATOM 689 C CA . ILE A 1 86 ? -12.873 11.190 22.772 1.00 94.81 86 ILE A CA 1
ATOM 690 C C . ILE A 1 86 ? -13.391 12.609 22.528 1.00 94.81 86 ILE A C 1
ATOM 692 O O . ILE A 1 86 ? -13.529 13.368 23.483 1.00 94.81 86 ILE A O 1
ATOM 696 N N . GLN A 1 87 ? -13.726 12.974 21.289 1.00 90.75 87 GLN A N 1
ATOM 697 C CA . GLN A 1 87 ? -14.304 14.287 20.983 1.00 90.75 87 GLN A CA 1
ATOM 698 C C . GLN A 1 87 ? -15.752 14.431 21.459 1.00 90.75 87 GLN A C 1
ATOM 700 O O . GLN A 1 87 ? -16.207 15.550 21.685 1.00 90.75 87 GLN A O 1
ATOM 705 N N . SER A 1 88 ? -16.470 13.317 21.628 1.00 89.88 88 SER A N 1
ATOM 706 C CA . SER A 1 88 ? -17.820 13.319 22.203 1.00 89.88 88 SER A CA 1
ATOM 707 C C . SER A 1 88 ? -17.841 13.540 23.721 1.00 89.88 88 SER A C 1
ATOM 709 O O . SER A 1 88 ? -18.892 13.866 24.272 1.00 89.88 88 SER A O 1
ATOM 711 N N . LEU A 1 89 ? -16.698 13.382 24.400 1.00 90.38 89 LEU A N 1
ATOM 712 C CA . LEU A 1 89 ? -16.590 13.583 25.842 1.00 90.38 89 LEU A CA 1
ATOM 713 C C . LEU A 1 89 ? -16.342 15.063 26.190 1.00 90.38 89 LEU A C 1
ATOM 715 O O . LEU A 1 89 ? -15.557 15.741 25.520 1.00 90.38 89 LEU A O 1
ATOM 719 N N . PRO A 1 90 ? -16.948 15.570 27.278 1.00 88.50 90 PRO A N 1
ATOM 720 C CA . PRO A 1 90 ? -16.550 16.828 27.898 1.00 88.50 90 PRO A CA 1
ATOM 721 C C . PRO A 1 90 ? -15.047 16.866 28.219 1.00 88.50 90 PRO A C 1
ATOM 723 O O . PRO A 1 90 ? -14.465 15.882 28.676 1.00 88.50 90 PRO A O 1
ATOM 726 N N . LYS A 1 91 ? -14.403 18.021 28.003 1.00 82.12 91 LYS A N 1
ATOM 727 C CA . LYS A 1 91 ? -12.938 18.170 28.139 1.00 82.12 91 LYS A CA 1
ATOM 728 C C . LYS A 1 91 ? -12.410 17.899 29.553 1.00 82.12 91 LYS A C 1
ATOM 730 O O . LYS A 1 91 ? -11.239 17.557 29.711 1.00 82.12 91 LYS A O 1
ATOM 735 N N . ASP A 1 92 ? -13.251 18.063 30.567 1.00 87.19 92 ASP A N 1
ATOM 736 C CA . ASP A 1 92 ? -12.968 17.801 31.978 1.00 87.19 92 ASP A CA 1
ATOM 737 C C . ASP A 1 92 ? -13.033 16.307 32.348 1.00 87.19 92 ASP A C 1
ATOM 739 O O . ASP A 1 92 ? -12.544 15.917 33.405 1.00 87.19 92 ASP A O 1
ATOM 743 N N . GLN A 1 93 ? -13.522 15.437 31.458 1.00 91.06 93 GLN A N 1
ATOM 744 C CA . GLN A 1 93 ? -13.642 13.990 31.684 1.00 91.06 93 GLN A CA 1
ATOM 745 C C . GLN A 1 93 ? -12.421 13.195 31.196 1.00 91.06 93 GLN A C 1
ATOM 747 O O . GLN A 1 93 ? -12.538 12.133 30.577 1.00 91.06 93 GLN A O 1
ATOM 752 N N . LYS A 1 94 ? -11.217 13.685 31.511 1.00 92.94 94 LYS A N 1
ATOM 753 C CA . LYS A 1 94 ? -9.954 13.044 31.108 1.00 92.94 94 LYS A CA 1
ATOM 754 C C . LYS A 1 94 ? -9.864 11.581 31.548 1.00 92.94 94 LYS A C 1
ATOM 756 O O . LYS A 1 94 ? -9.498 10.722 30.750 1.00 92.94 94 LYS A O 1
ATOM 761 N N . GLU A 1 95 ? -10.187 11.299 32.807 1.00 95.25 95 GLU A N 1
ATOM 762 C CA . GLU A 1 95 ? -10.085 9.951 33.382 1.00 95.25 95 GLU A CA 1
ATOM 763 C C . GLU A 1 95 ? -11.010 8.960 32.667 1.00 95.25 95 GLU A C 1
ATOM 765 O O . GLU A 1 95 ? -10.597 7.846 32.347 1.00 95.25 95 GLU A O 1
ATOM 770 N N . GLN A 1 96 ? -12.226 9.391 32.322 1.00 95.38 96 GLN A N 1
ATOM 771 C CA . GLN A 1 96 ? -13.170 8.582 31.555 1.00 95.38 96 GLN A CA 1
ATOM 772 C C . GLN A 1 96 ? -12.680 8.332 30.125 1.00 95.38 96 GLN A C 1
ATOM 774 O O . GLN A 1 96 ? -12.794 7.212 29.630 1.00 95.38 96 GLN A O 1
ATOM 779 N N . GLY A 1 97 ? -12.110 9.345 29.465 1.00 96.19 97 GLY A N 1
ATOM 780 C CA . GLY A 1 97 ? -11.529 9.190 28.131 1.00 96.19 97 GLY A CA 1
ATOM 781 C C . GLY A 1 97 ? -10.371 8.192 28.108 1.00 96.19 97 GLY A C 1
ATOM 782 O O . GLY A 1 97 ? -10.331 7.311 27.250 1.00 96.19 97 GLY A O 1
ATOM 783 N N . ILE A 1 98 ? -9.466 8.272 29.087 1.00 97.19 98 ILE A N 1
ATOM 784 C CA . ILE A 1 98 ? -8.365 7.311 29.245 1.00 97.19 98 ILE A CA 1
ATOM 785 C C . ILE A 1 98 ? -8.912 5.905 29.499 1.00 97.19 98 ILE A C 1
ATOM 787 O O . ILE A 1 98 ? -8.526 4.972 28.796 1.00 97.19 98 ILE A O 1
ATOM 791 N N . LEU A 1 99 ? -9.855 5.750 30.434 1.00 97.12 99 LEU A N 1
ATOM 792 C CA . LEU A 1 99 ? -10.460 4.452 30.735 1.00 97.12 99 LEU A CA 1
ATOM 793 C C . LEU A 1 99 ? -11.137 3.842 29.499 1.00 97.12 99 LEU A C 1
ATOM 795 O O . LEU A 1 99 ? -11.000 2.644 29.247 1.00 97.12 99 LEU A O 1
ATOM 799 N N . LYS A 1 100 ? -11.829 4.654 28.692 1.00 96.00 100 LYS A N 1
ATOM 800 C CA . LYS A 1 100 ? -12.445 4.209 27.436 1.00 96.00 100 LYS A CA 1
ATOM 801 C C . LYS A 1 100 ? -11.397 3.725 26.430 1.00 96.00 100 LYS A C 1
ATOM 803 O O . LYS A 1 100 ? -11.550 2.648 25.862 1.00 96.00 100 LYS A O 1
ATOM 808 N N . LEU A 1 101 ? -10.293 4.458 26.272 1.00 97.44 101 LEU A N 1
ATOM 809 C CA . LEU A 1 101 ? -9.167 4.048 25.424 1.00 97.44 101 LEU A CA 1
ATOM 810 C C . LEU A 1 101 ? -8.538 2.716 25.868 1.00 97.44 101 LEU A C 1
ATOM 812 O O . LEU A 1 101 ? -8.183 1.888 25.029 1.00 97.44 101 LEU A O 1
ATOM 816 N N . GLN A 1 102 ? -8.427 2.481 27.174 1.00 97.94 102 GLN A N 1
ATOM 817 C CA . GLN A 1 102 ? -7.897 1.224 27.707 1.00 97.94 102 GLN A CA 1
ATOM 818 C C . GLN A 1 102 ? -8.865 0.058 27.512 1.00 97.94 102 GLN A C 1
ATOM 820 O O . GLN A 1 102 ? -8.465 -1.018 27.077 1.00 97.94 102 GLN A O 1
ATOM 825 N N . THR A 1 103 ? -10.141 0.263 27.832 1.00 96.12 103 THR A N 1
ATOM 826 C CA . THR A 1 103 ? -11.142 -0.811 27.862 1.00 96.12 103 THR A CA 1
ATOM 827 C C . THR A 1 103 ? -11.638 -1.198 26.471 1.00 96.12 103 THR A C 1
ATOM 829 O O . THR A 1 103 ? -11.742 -2.385 26.179 1.00 96.12 103 THR A O 1
ATOM 832 N N . GLU A 1 104 ? -11.898 -0.230 25.589 1.00 93.94 104 GLU A N 1
ATOM 833 C CA . GLU A 1 104 ? -12.483 -0.484 24.262 1.00 93.94 104 GLU A CA 1
ATOM 834 C C . GLU A 1 104 ? -11.429 -0.750 23.174 1.00 93.94 104 GLU A C 1
ATOM 836 O O . GLU A 1 104 ? -11.723 -1.390 22.160 1.00 93.94 104 GLU A O 1
ATOM 841 N N . PHE A 1 105 ? -10.194 -0.278 23.372 1.00 95.00 105 PHE A N 1
ATOM 842 C CA . PHE A 1 105 ? -9.120 -0.386 22.377 1.00 95.00 105 PHE A CA 1
ATOM 843 C C . PHE A 1 105 ? -7.858 -1.080 22.892 1.00 95.00 105 PHE A C 1
ATOM 845 O O . PHE A 1 105 ? -6.864 -1.138 22.169 1.00 95.00 105 PHE A O 1
ATOM 852 N N . ALA A 1 106 ? -7.896 -1.614 24.117 1.00 96.31 106 ALA A N 1
ATOM 853 C CA . ALA A 1 106 ? -6.796 -2.354 24.731 1.00 96.31 106 ALA A CA 1
ATOM 854 C C . ALA A 1 106 ? -5.463 -1.578 24.762 1.00 96.31 106 ALA A C 1
ATOM 856 O O . ALA A 1 106 ? -4.388 -2.176 24.678 1.00 96.31 106 ALA A O 1
ATOM 857 N N . LEU A 1 107 ? -5.517 -0.245 24.872 1.00 97.75 107 LEU A N 1
ATOM 858 C CA . LEU A 1 107 ? -4.315 0.572 25.032 1.00 97.75 107 LEU A CA 1
ATOM 859 C C . LEU A 1 107 ? -3.756 0.433 26.453 1.00 97.75 107 LEU A C 1
ATOM 861 O O . LEU A 1 107 ? -4.505 0.351 27.427 1.00 97.75 107 LEU A O 1
ATOM 865 N N . SER A 1 108 ? -2.429 0.459 26.593 1.00 98.06 108 SER A N 1
ATOM 866 C CA . SER A 1 108 ? -1.805 0.612 27.912 1.00 98.06 108 SER A CA 1
ATOM 867 C C . SER A 1 108 ? -2.144 1.982 28.516 1.00 98.06 108 SER A C 1
ATOM 869 O O . SER A 1 108 ? -2.508 2.906 27.790 1.00 98.06 108 SER A O 1
ATOM 871 N N . GLN A 1 109 ? -1.985 2.147 29.836 1.00 97.69 109 GLN A N 1
ATOM 872 C CA . GLN A 1 109 ? -2.170 3.449 30.502 1.00 97.69 109 GLN A CA 1
ATOM 873 C C . GLN A 1 109 ? -1.388 4.564 29.792 1.00 97.69 109 GLN A C 1
ATOM 875 O O . GLN A 1 109 ? -1.944 5.601 29.444 1.00 97.69 109 GLN A O 1
ATOM 880 N N . GLU A 1 110 ? -0.107 4.314 29.515 1.00 97.94 110 GLU A N 1
ATOM 881 C CA . GLU A 1 110 ? 0.775 5.279 28.860 1.00 97.94 110 GLU A CA 1
ATOM 882 C C . GLU A 1 110 ? 0.302 5.617 27.435 1.00 97.94 110 GLU A C 1
ATOM 884 O O . GLU A 1 110 ? 0.280 6.782 27.037 1.00 97.94 110 GLU A O 1
ATOM 889 N N . GLN A 1 111 ? -0.102 4.608 26.657 1.00 97.94 111 GLN A N 1
ATOM 890 C CA . GLN A 1 111 ? -0.611 4.805 25.297 1.00 97.94 111 GLN A CA 1
ATOM 891 C C . GLN A 1 111 ? -1.934 5.573 25.295 1.00 97.94 111 GLN A C 1
ATOM 893 O O . GLN A 1 111 ? -2.119 6.461 24.461 1.00 97.94 111 GLN A O 1
ATOM 898 N N . ALA A 1 112 ? -2.835 5.242 26.219 1.00 97.94 112 ALA A N 1
ATOM 899 C CA . ALA A 1 112 ? -4.131 5.885 26.377 1.00 97.94 112 ALA A CA 1
ATOM 900 C C . ALA A 1 112 ? -3.977 7.358 26.775 1.00 97.94 112 ALA A C 1
ATOM 902 O O . ALA A 1 112 ? -4.600 8.216 26.159 1.00 97.94 112 ALA A O 1
ATOM 903 N N . GLU A 1 113 ? -3.097 7.677 27.726 1.00 97.19 113 GLU A N 1
ATOM 904 C CA . GLU A 1 113 ? -2.798 9.061 28.110 1.00 97.19 113 GLU A CA 1
ATOM 905 C C . GLU A 1 113 ? -2.220 9.874 26.951 1.00 97.19 113 GLU A C 1
ATOM 907 O O . GLU A 1 113 ? -2.718 10.962 26.652 1.00 97.19 113 GLU A O 1
ATOM 912 N N . LYS A 1 114 ? -1.200 9.337 26.266 1.00 97.38 114 LYS A N 1
ATOM 913 C CA . LYS A 1 114 ? -0.579 9.998 25.108 1.00 97.38 114 LYS A CA 1
ATOM 914 C C . LYS A 1 114 ? -1.591 10.237 23.993 1.00 97.38 114 LYS A C 1
ATOM 916 O O . LYS A 1 114 ? -1.623 11.321 23.418 1.00 97.38 114 LYS A O 1
ATOM 921 N N . THR A 1 115 ? -2.431 9.242 23.722 1.00 97.38 115 THR A N 1
ATOM 922 C CA . THR A 1 115 ? -3.463 9.316 22.686 1.00 97.38 115 THR A CA 1
ATOM 923 C C . THR A 1 115 ? -4.554 10.310 23.076 1.00 97.38 115 THR A C 1
ATOM 925 O O . THR A 1 115 ? -4.915 11.146 22.259 1.00 97.38 115 THR A O 1
ATOM 928 N N . TYR A 1 116 ? -5.036 10.299 24.322 1.00 96.62 116 TYR A N 1
ATOM 929 C CA . TYR A 1 116 ? -6.027 11.268 24.796 1.00 96.62 116 TYR A CA 1
ATOM 930 C C . TYR A 1 116 ? -5.523 12.708 24.653 1.00 96.62 116 TYR A C 1
ATOM 932 O O . TYR A 1 116 ? -6.230 13.557 24.116 1.00 96.62 116 TYR A O 1
ATOM 940 N N . ILE A 1 117 ? -4.292 12.976 25.108 1.00 94.12 117 ILE A N 1
ATOM 941 C CA . ILE A 1 117 ? -3.683 14.308 25.007 1.00 94.12 117 ILE A CA 1
ATOM 942 C C . ILE A 1 117 ? -3.581 14.718 23.538 1.00 94.12 117 ILE A C 1
ATOM 944 O O . ILE A 1 117 ? -4.094 15.775 23.182 1.00 94.12 117 ILE A O 1
ATOM 948 N N . PHE A 1 118 ? -3.011 13.857 22.688 1.00 95.75 118 PHE A N 1
ATOM 949 C CA . PHE A 1 118 ? -2.909 14.090 21.247 1.00 95.75 118 PHE A CA 1
ATOM 950 C C . PHE A 1 118 ? -4.269 14.474 20.642 1.00 95.75 118 PHE A C 1
ATOM 952 O O . PHE A 1 118 ? -4.412 15.551 20.075 1.00 95.75 118 PHE A O 1
ATOM 959 N N . LEU A 1 119 ? -5.315 13.672 20.857 1.00 95.25 119 LEU A N 1
ATOM 960 C CA . LEU A 1 119 ? -6.638 13.920 20.268 1.00 95.25 119 LEU A CA 1
ATOM 961 C C . LEU A 1 119 ? -7.309 15.223 20.742 1.00 95.25 119 LEU A C 1
ATOM 963 O O . LEU A 1 119 ? -8.180 15.740 20.044 1.00 95.25 119 LEU A O 1
ATOM 967 N N . GLN A 1 120 ? -6.926 15.754 21.906 1.00 91.50 120 GLN A N 1
ATOM 968 C CA . GLN A 1 120 ? -7.487 16.989 22.468 1.00 91.50 120 GLN A CA 1
ATOM 969 C C . GLN A 1 120 ? -6.698 18.250 22.089 1.00 91.50 120 GLN A C 1
ATOM 971 O O . GLN A 1 120 ? -7.270 19.343 22.084 1.00 91.50 120 GLN A O 1
ATOM 976 N N . THR A 1 121 ? -5.395 18.126 21.819 1.00 91.56 121 THR A N 1
ATOM 977 C CA . THR A 1 121 ? -4.497 19.283 21.634 1.00 91.56 121 THR A CA 1
ATOM 978 C C . THR A 1 121 ? -3.997 19.469 20.208 1.00 91.56 121 THR A C 1
ATOM 980 O O . THR A 1 121 ? -3.501 20.542 19.875 1.00 91.56 121 THR A O 1
ATOM 983 N N . THR A 1 122 ? -4.080 18.431 19.385 1.00 93.25 122 THR A N 1
ATOM 984 C CA . THR A 1 122 ? -3.496 18.399 18.045 1.00 93.25 122 THR A CA 1
ATOM 985 C C . THR A 1 122 ? -4.412 19.051 17.007 1.00 93.25 122 THR A C 1
ATOM 987 O O . THR A 1 122 ? -5.637 19.055 17.138 1.00 93.25 122 THR A O 1
ATOM 990 N N . SER A 1 123 ? -3.816 19.626 15.960 1.00 93.12 123 SER A N 1
ATOM 991 C CA . SER A 1 123 ? -4.563 20.270 14.878 1.00 93.12 123 SER A CA 1
ATOM 992 C C . SER A 1 123 ? -5.346 19.260 14.029 1.00 93.12 123 SER A C 1
ATOM 994 O O . SER A 1 123 ? -4.987 18.087 13.925 1.00 93.12 123 SER A O 1
ATOM 996 N N . SER A 1 124 ? -6.394 19.720 13.337 1.00 92.56 124 SER A N 1
ATOM 997 C CA . SER A 1 124 ? -7.172 18.855 12.440 1.00 92.56 124 SER A CA 1
ATOM 998 C C . SER A 1 124 ? -6.325 18.218 11.330 1.00 92.56 124 SER A C 1
ATOM 1000 O O . SER A 1 124 ? -6.640 17.113 10.908 1.00 92.56 124 SER A O 1
ATOM 1002 N N . ILE A 1 125 ? -5.259 18.879 10.863 1.00 92.38 125 ILE A N 1
ATOM 1003 C CA . ILE A 1 1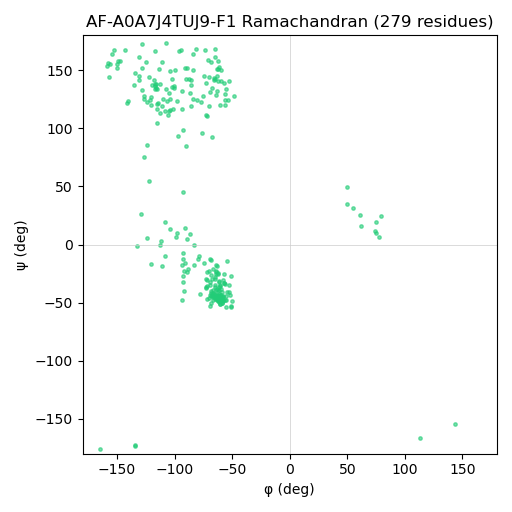25 ? -4.379 18.363 9.798 1.00 92.38 125 ILE A CA 1
ATOM 1004 C C . ILE A 1 125 ? -3.581 17.157 10.301 1.00 92.38 125 ILE A C 1
ATOM 1006 O O . ILE A 1 125 ? -3.612 16.094 9.687 1.00 92.38 125 ILE A O 1
ATOM 1010 N N . GLU A 1 126 ? -2.935 17.294 11.455 1.00 94.19 126 GLU A N 1
ATOM 1011 C CA . GLU A 1 126 ? -2.176 16.209 12.084 1.00 94.19 126 GLU A CA 1
ATOM 1012 C C . GLU A 1 126 ? -3.093 15.048 12.506 1.00 94.19 126 GLU A C 1
ATOM 1014 O O . GLU A 1 126 ? -2.714 13.882 12.401 1.00 94.19 126 GLU A O 1
ATOM 1019 N N . ILE A 1 127 ? -4.330 15.339 12.936 1.00 95.38 127 ILE A N 1
ATOM 1020 C CA . ILE A 1 127 ? -5.340 14.303 13.189 1.00 95.38 127 ILE A CA 1
ATOM 1021 C C . ILE A 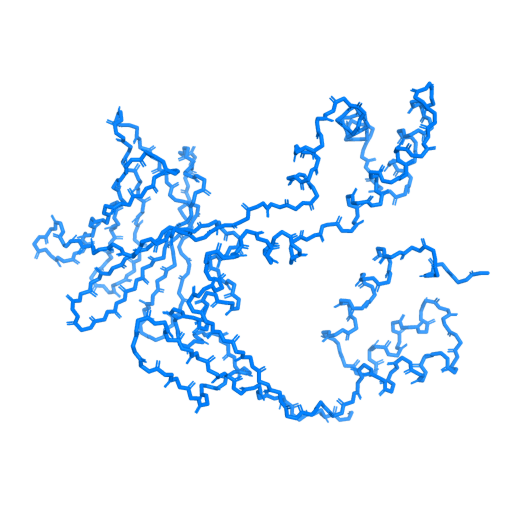1 127 ? -5.674 13.553 11.896 1.00 95.38 127 ILE A C 1
ATOM 1023 O O . ILE A 1 127 ? -5.741 12.327 11.921 1.00 95.38 127 ILE A O 1
ATOM 1027 N N . GLN A 1 128 ? -5.863 14.246 10.768 1.00 94.69 128 GLN A N 1
ATOM 1028 C CA . GLN A 1 128 ? -6.122 13.589 9.481 1.00 94.69 128 GLN A CA 1
ATOM 1029 C C . GLN A 1 128 ? -4.963 12.668 9.086 1.00 94.69 128 GLN A C 1
ATOM 1031 O O . GLN A 1 128 ? -5.212 11.510 8.771 1.00 94.69 128 GLN A O 1
ATOM 1036 N N . GLU A 1 129 ? -3.717 13.130 9.190 1.00 93.81 129 GLU A N 1
ATOM 1037 C CA . GLU A 1 129 ? -2.524 12.306 8.929 1.00 93.81 129 GLU A CA 1
ATOM 1038 C C . GLU A 1 129 ? -2.410 11.096 9.865 1.00 93.81 129 GLU A C 1
ATOM 1040 O O . GLU A 1 129 ? -1.968 10.013 9.470 1.00 93.81 129 GLU A O 1
ATOM 1045 N N . TRP A 1 130 ? -2.834 11.257 11.120 1.00 95.62 130 TRP A N 1
ATOM 1046 C CA . TRP A 1 130 ? -2.908 10.156 12.071 1.00 95.62 130 TRP A CA 1
ATOM 1047 C C . TRP A 1 130 ? -4.012 9.154 11.717 1.00 95.62 130 TRP A C 1
ATOM 1049 O O . TRP A 1 130 ? -3.825 7.954 11.923 1.00 95.62 130 TRP A O 1
ATOM 1059 N N . LEU A 1 131 ? -5.144 9.589 11.162 1.00 96.38 131 LEU A N 1
ATOM 1060 C CA . LEU A 1 131 ? -6.200 8.687 10.689 1.00 96.38 131 LEU A CA 1
ATOM 1061 C C . LEU A 1 131 ? -5.757 7.899 9.454 1.00 96.38 131 LEU A C 1
ATOM 1063 O O . LEU A 1 131 ? -5.987 6.689 9.396 1.00 96.38 131 LEU A O 1
ATOM 1067 N N . ALA A 1 132 ? -5.108 8.569 8.503 1.00 96.38 132 ALA A N 1
ATOM 1068 C CA . ALA A 1 132 ? -4.537 7.963 7.312 1.00 96.38 132 ALA A CA 1
ATOM 1069 C C . ALA A 1 132 ? -3.407 8.826 6.727 1.00 96.38 132 ALA A C 1
ATOM 1071 O O . ALA A 1 132 ? -3.490 10.051 6.749 1.00 96.38 132 ALA A O 1
ATOM 1072 N N . PRO A 1 133 ? -2.351 8.209 6.174 1.00 94.38 133 PRO A N 1
ATOM 1073 C CA . PRO A 1 133 ? -1.284 8.942 5.515 1.00 94.38 133 PRO A CA 1
ATOM 1074 C C . PRO A 1 133 ? -1.730 9.517 4.164 1.00 94.38 133 PRO A C 1
ATOM 1076 O O . PRO A 1 133 ? -2.318 8.818 3.334 1.00 94.38 133 PRO A O 1
ATOM 1079 N N . TRP A 1 134 ? -1.303 10.749 3.888 1.00 93.44 134 TRP A N 1
ATOM 1080 C CA . TRP A 1 134 ? -1.318 11.322 2.543 1.00 93.44 134 TRP A CA 1
ATOM 1081 C C . TRP A 1 134 ? -0.164 10.743 1.724 1.00 93.44 134 TRP A C 1
ATOM 1083 O O . TRP A 1 134 ? 0.984 11.179 1.813 1.00 93.44 134 TRP A O 1
ATOM 1093 N N . VAL A 1 135 ? -0.463 9.704 0.951 1.00 94.44 135 VAL A N 1
ATOM 1094 C CA . VAL A 1 135 ? 0.525 9.003 0.124 1.00 94.44 135 VAL A CA 1
ATOM 1095 C C . VAL A 1 135 ? 0.648 9.628 -1.261 1.00 94.44 135 VAL A C 1
ATOM 1097 O O . VAL A 1 135 ? -0.304 10.186 -1.797 1.00 94.44 135 VAL A O 1
ATOM 1100 N N . LEU A 1 136 ? 1.813 9.521 -1.888 1.00 93.69 136 LEU A N 1
ATOM 1101 C CA . LEU A 1 136 ? 2.055 10.132 -3.190 1.00 93.69 136 LEU A CA 1
ATOM 1102 C C . LEU A 1 136 ? 3.013 9.318 -4.055 1.00 93.69 136 LEU A C 1
ATOM 1104 O O . LEU A 1 136 ? 3.836 8.550 -3.559 1.00 93.69 136 LEU A O 1
ATOM 1108 N N . TYR A 1 137 ? 2.917 9.552 -5.358 1.00 93.88 137 TYR A N 1
ATOM 1109 C CA . TYR A 1 137 ? 3.961 9.255 -6.333 1.00 93.88 137 TYR A CA 1
ATOM 1110 C C . TYR A 1 137 ? 4.631 10.573 -6.723 1.00 93.88 137 TYR A C 1
ATOM 1112 O O . TYR A 1 137 ? 3.961 11.611 -6.770 1.00 93.88 137 TYR A O 1
ATOM 1120 N N . SER A 1 138 ? 5.919 10.553 -7.060 1.00 91.12 138 SER A N 1
ATOM 1121 C CA . SER A 1 138 ? 6.500 11.679 -7.782 1.00 91.12 138 SER A CA 1
ATOM 1122 C C . SER A 1 138 ? 5.836 11.816 -9.145 1.00 91.12 138 SER A C 1
ATOM 1124 O O . SER A 1 138 ? 5.462 10.834 -9.787 1.00 91.12 138 SER A O 1
ATOM 1126 N N . LYS A 1 139 ? 5.680 13.065 -9.585 1.00 80.62 139 LYS A N 1
ATOM 1127 C CA . LYS A 1 139 ? 5.096 13.372 -10.896 1.00 80.62 139 LYS A CA 1
ATOM 1128 C C . LYS A 1 139 ? 6.017 12.950 -12.037 1.00 80.62 139 LYS A C 1
ATOM 1130 O O . LYS A 1 139 ? 5.531 12.562 -13.097 1.00 80.62 139 LYS A O 1
ATOM 1135 N N . ASP A 1 140 ? 7.322 13.014 -11.793 1.00 87.31 140 ASP A N 1
ATOM 1136 C CA . ASP A 1 140 ? 8.340 12.773 -12.801 1.00 87.31 140 ASP A CA 1
ATOM 1137 C C . ASP A 1 140 ? 8.915 11.363 -12.686 1.00 87.31 140 ASP A C 1
ATOM 1139 O O . ASP A 1 140 ? 9.235 10.882 -11.593 1.00 87.31 140 ASP A O 1
ATOM 1143 N N . ILE A 1 141 ? 9.061 10.737 -13.853 1.00 92.62 141 ILE A N 1
ATOM 1144 C CA . ILE A 1 141 ? 9.894 9.559 -14.068 1.00 92.62 141 ILE A CA 1
ATOM 1145 C C . ILE A 1 141 ? 11.214 10.066 -14.641 1.00 92.62 141 ILE A C 1
ATOM 1147 O O . ILE A 1 141 ? 11.242 10.758 -15.660 1.00 92.62 141 ILE A O 1
ATOM 1151 N N . VAL A 1 142 ? 12.308 9.731 -13.975 1.00 94.62 142 VAL A N 1
ATOM 1152 C CA . VAL A 1 142 ? 13.642 10.266 -14.248 1.00 94.62 142 VAL A CA 1
ATOM 1153 C C . VAL A 1 142 ? 14.586 9.155 -14.684 1.00 94.62 142 VAL A C 1
ATOM 1155 O O . VAL A 1 142 ? 14.613 8.071 -14.102 1.00 94.62 142 VAL A O 1
ATOM 1158 N N . GLY A 1 143 ? 15.377 9.422 -15.723 1.00 96.31 143 GLY A N 1
ATOM 1159 C CA . GLY A 1 143 ? 16.359 8.470 -16.237 1.00 96.31 143 GLY A CA 1
ATOM 1160 C C . GLY A 1 143 ? 17.498 8.226 -15.245 1.00 96.31 143 GLY A C 1
ATOM 1161 O O . GLY A 1 143 ? 18.073 9.166 -14.693 1.00 96.31 143 GLY A O 1
ATOM 1162 N N . CYS A 1 144 ? 17.855 6.962 -15.054 1.00 96.81 144 CYS A N 1
ATOM 1163 C CA . CYS A 1 144 ? 19.028 6.540 -14.303 1.00 96.81 144 CYS A CA 1
ATOM 1164 C C . CYS A 1 144 ? 20.238 6.397 -15.233 1.00 96.81 144 CYS A C 1
ATOM 1166 O O . CYS A 1 144 ? 20.110 6.088 -16.417 1.00 96.81 144 CYS A O 1
ATOM 1168 N N . LYS A 1 145 ? 21.440 6.587 -14.688 1.00 96.06 145 LYS A N 1
ATOM 1169 C CA . LYS A 1 145 ? 22.704 6.405 -15.409 1.00 96.06 145 LYS A CA 1
ATOM 1170 C C . LYS A 1 145 ? 23.520 5.292 -14.778 1.00 96.06 145 LYS A C 1
ATOM 1172 O O . LYS A 1 145 ? 23.641 5.238 -13.556 1.00 96.06 145 LYS A O 1
ATOM 1177 N N . ILE A 1 146 ? 24.129 4.460 -15.615 1.00 94.19 146 ILE A N 1
ATOM 1178 C CA . ILE A 1 146 ? 25.186 3.549 -15.182 1.00 94.19 146 ILE A CA 1
ATOM 1179 C C . ILE A 1 146 ? 26.373 4.392 -14.702 1.00 94.19 146 ILE A C 1
ATOM 1181 O O . ILE A 1 146 ? 26.799 5.328 -15.381 1.00 94.19 146 ILE A O 1
ATOM 1185 N N . ALA A 1 147 ? 26.855 4.098 -13.500 1.00 92.56 147 ALA A N 1
ATOM 1186 C CA . ALA A 1 147 ? 27.866 4.880 -12.800 1.00 92.56 147 ALA A CA 1
ATOM 1187 C C . ALA A 1 147 ? 29.237 4.194 -12.732 1.00 92.56 147 ALA A C 1
ATOM 1189 O O . ALA A 1 147 ? 30.209 4.841 -12.342 1.00 92.56 147 ALA A O 1
ATOM 1190 N N . ASP A 1 148 ? 29.325 2.923 -13.123 1.00 91.50 148 ASP A N 1
ATOM 1191 C CA . ASP A 1 148 ? 30.557 2.142 -13.186 1.00 91.50 148 ASP A CA 1
ATOM 1192 C C . ASP A 1 148 ? 30.713 1.419 -14.534 1.00 91.50 148 ASP A C 1
ATOM 1194 O O . ASP A 1 148 ? 29.766 1.242 -15.295 1.00 91.50 148 ASP A O 1
ATOM 1198 N N . ALA A 1 149 ? 31.942 1.010 -14.856 1.00 86.62 149 ALA A N 1
ATOM 1199 C CA . ALA A 1 149 ? 32.231 0.315 -16.114 1.00 86.62 149 ALA A CA 1
ATOM 1200 C C . ALA A 1 149 ? 31.644 -1.108 -16.164 1.00 86.62 149 ALA A C 1
ATOM 1202 O O . ALA A 1 149 ? 31.441 -1.649 -17.248 1.00 86.62 149 ALA A O 1
ATOM 1203 N N . SER A 1 150 ? 31.382 -1.713 -15.002 1.00 86.62 150 SER A N 1
ATOM 1204 C CA . SER A 1 150 ? 30.782 -3.045 -14.870 1.00 86.62 150 SER A CA 1
ATOM 1205 C C . SER A 1 150 ? 29.265 -3.055 -15.054 1.00 86.62 150 SER A C 1
ATOM 1207 O O . SER A 1 150 ? 28.695 -4.134 -15.186 1.00 86.62 150 SER A O 1
ATOM 1209 N N . GLY A 1 151 ? 28.597 -1.896 -15.062 1.00 87.00 151 GLY A N 1
ATOM 1210 C CA . GLY A 1 151 ? 27.137 -1.833 -15.159 1.00 87.00 151 GLY A CA 1
ATOM 1211 C C . GLY A 1 151 ? 26.409 -2.222 -13.871 1.00 87.00 151 GLY A C 1
ATOM 1212 O O . GLY A 1 151 ? 25.194 -2.396 -13.881 1.00 87.00 151 GLY A O 1
ATOM 1213 N N . THR A 1 152 ? 27.138 -2.370 -12.766 1.00 93.19 152 THR A N 1
ATOM 1214 C CA . THR A 1 152 ? 26.629 -2.826 -11.466 1.00 93.19 152 THR A CA 1
ATOM 1215 C C . THR A 1 152 ? 26.204 -1.682 -10.553 1.00 93.19 152 THR A C 1
ATOM 1217 O O . THR A 1 152 ? 25.618 -1.928 -9.499 1.00 93.19 152 THR A O 1
ATOM 1220 N N . MET A 1 153 ? 26.467 -0.432 -10.935 1.00 96.12 153 MET A N 1
ATOM 1221 C CA . MET A 1 153 ? 26.075 0.748 -10.176 1.00 96.12 153 MET A CA 1
ATOM 1222 C C . MET A 1 153 ? 25.163 1.647 -11.003 1.00 96.12 153 MET A C 1
ATOM 1224 O O . MET A 1 153 ? 25.517 2.071 -12.102 1.00 96.12 153 MET A O 1
ATOM 1228 N N . LEU A 1 154 ? 24.004 1.994 -10.445 1.00 96.50 154 LEU A N 1
ATOM 1229 C CA . LEU A 1 154 ? 23.067 2.951 -11.026 1.00 96.50 154 LEU A CA 1
ATOM 1230 C C . LEU A 1 154 ? 22.995 4.215 -10.172 1.00 96.50 154 LEU A C 1
ATOM 1232 O O . LEU A 1 154 ? 22.929 4.155 -8.945 1.00 96.50 154 LEU A O 1
ATOM 1236 N N . ARG A 1 155 ? 22.960 5.368 -10.841 1.00 97.06 155 ARG A N 1
ATOM 1237 C CA . ARG A 1 155 ? 22.679 6.680 -10.256 1.00 97.06 155 ARG A CA 1
ATOM 1238 C C . ARG A 1 155 ? 21.384 7.229 -10.823 1.00 97.06 155 ARG A C 1
ATOM 1240 O O . ARG A 1 155 ? 21.304 7.516 -12.016 1.00 97.06 155 ARG A O 1
ATOM 1247 N N . CYS A 1 156 ? 20.399 7.415 -9.960 1.00 96.62 156 CYS A N 1
ATOM 1248 C CA . CYS A 1 156 ? 19.082 7.921 -10.319 1.00 96.62 156 CYS A CA 1
ATOM 1249 C C . CYS A 1 156 ? 18.857 9.289 -9.645 1.00 96.62 156 CYS A C 1
ATOM 1251 O O . CYS A 1 156 ? 18.654 9.332 -8.425 1.00 96.62 156 CYS A O 1
ATOM 1253 N N . PRO A 1 157 ? 18.933 10.409 -10.389 1.00 95.44 157 PRO A N 1
ATOM 1254 C CA . PRO A 1 157 ? 18.675 11.738 -9.844 1.00 95.44 157 PRO A CA 1
ATOM 1255 C C . PRO A 1 157 ? 17.175 11.894 -9.588 1.00 95.44 157 PRO A C 1
ATOM 1257 O O . PRO A 1 157 ? 16.404 11.935 -10.533 1.00 95.44 157 PRO A O 1
ATOM 1260 N N . ASN A 1 158 ? 16.767 11.968 -8.327 1.00 94.00 158 ASN A N 1
ATOM 1261 C CA . ASN A 1 158 ? 15.367 12.046 -7.904 1.00 94.00 158 ASN A CA 1
ATOM 1262 C C . ASN A 1 158 ? 15.204 13.133 -6.841 1.00 94.00 158 ASN A C 1
ATOM 1264 O O . ASN A 1 158 ? 16.139 13.861 -6.521 1.00 94.00 158 ASN A O 1
ATOM 1268 N N . TYR A 1 159 ? 14.018 13.218 -6.260 1.00 87.25 159 TYR A N 1
ATOM 1269 C CA . TYR A 1 159 ? 13.730 14.113 -5.156 1.00 87.25 159 TYR A CA 1
ATOM 1270 C C . TYR A 1 159 ? 13.694 13.362 -3.815 1.00 87.25 159 TYR A C 1
ATOM 1272 O O . TYR A 1 159 ? 13.264 12.209 -3.729 1.00 87.25 159 TYR A O 1
ATOM 1280 N N . LEU A 1 160 ? 14.194 14.012 -2.765 1.00 84.75 160 LEU A N 1
ATOM 1281 C CA . LEU A 1 160 ? 14.124 13.567 -1.369 1.00 84.75 160 LEU A CA 1
ATOM 1282 C C . LEU A 1 160 ? 12.854 14.046 -0.662 1.00 84.75 160 LEU A C 1
ATOM 1284 O O . LEU A 1 160 ? 12.476 13.476 0.358 1.00 84.75 160 LEU A O 1
ATOM 1288 N N . ASN A 1 161 ? 12.234 15.097 -1.194 1.00 78.19 161 ASN A N 1
ATOM 1289 C CA . ASN A 1 161 ? 10.939 15.682 -0.844 1.00 78.19 161 ASN A CA 1
ATOM 1290 C C . ASN A 1 161 ? 10.516 16.623 -1.984 1.00 78.19 161 ASN A C 1
ATOM 1292 O O . ASN A 1 161 ? 11.220 16.706 -2.983 1.00 78.19 161 ASN A O 1
ATOM 1296 N N . GLU A 1 162 ? 9.397 17.338 -1.854 1.00 69.81 162 GLU A N 1
ATOM 1297 C CA . GLU A 1 162 ? 8.838 18.160 -2.941 1.00 69.81 162 GLU A CA 1
ATOM 1298 C C . GLU A 1 162 ? 9.833 19.129 -3.603 1.00 69.81 162 GLU A C 1
ATOM 1300 O O . GLU A 1 162 ? 9.664 19.437 -4.779 1.00 69.81 162 GLU A O 1
ATOM 1305 N N . ASN A 1 163 ? 10.872 19.587 -2.890 1.00 78.81 163 ASN A N 1
ATOM 1306 C CA . ASN A 1 163 ? 11.786 20.622 -3.384 1.00 78.81 163 ASN A CA 1
ATOM 1307 C C . ASN A 1 163 ? 13.280 20.301 -3.210 1.00 78.81 163 ASN A C 1
ATOM 1309 O O . ASN A 1 163 ? 14.126 21.101 -3.609 1.00 78.81 163 ASN A O 1
ATOM 1313 N N . GLU A 1 164 ? 13.636 19.159 -2.622 1.00 86.94 164 GLU A N 1
ATOM 1314 C CA . GLU A 1 164 ? 15.027 18.818 -2.320 1.00 86.94 164 GLU A CA 1
ATOM 1315 C C . GLU A 1 164 ? 15.550 17.758 -3.298 1.00 86.94 164 GLU A C 1
ATOM 1317 O O . GLU A 1 164 ? 15.105 16.606 -3.250 1.00 86.94 164 GLU A O 1
ATOM 1322 N N . PRO A 1 165 ? 16.492 18.101 -4.194 1.00 90.62 165 PRO A N 1
ATOM 1323 C CA . PRO A 1 165 ? 17.083 17.124 -5.095 1.00 90.62 165 PRO A CA 1
ATOM 1324 C C . PRO A 1 165 ? 17.980 16.156 -4.319 1.00 90.62 165 PRO A C 1
ATOM 1326 O O . PRO A 1 165 ? 18.702 16.537 -3.400 1.00 90.62 165 PRO A O 1
ATOM 1329 N N . GLY A 1 166 ? 17.985 14.898 -4.737 1.00 92.62 166 GLY A N 1
ATOM 1330 C CA . GLY A 1 166 ? 18.863 13.857 -4.229 1.00 92.62 166 GLY A CA 1
ATOM 1331 C C . GLY A 1 166 ? 19.306 12.912 -5.337 1.00 92.62 166 GLY A C 1
ATOM 1332 O O . GLY A 1 166 ? 18.800 12.918 -6.457 1.00 92.62 166 GLY A O 1
ATOM 1333 N N . THR A 1 167 ? 20.297 12.082 -5.046 1.00 95.62 167 THR A N 1
ATOM 1334 C CA . THR A 1 167 ? 20.723 11.025 -5.971 1.00 95.62 167 THR A CA 1
ATOM 1335 C C . THR A 1 167 ? 20.659 9.689 -5.265 1.00 95.62 167 THR A C 1
ATOM 1337 O O . THR A 1 167 ? 21.292 9.506 -4.227 1.00 95.62 167 THR A O 1
ATOM 1340 N N . TYR A 1 168 ? 19.894 8.764 -5.833 1.00 96.50 168 TYR A N 1
ATOM 1341 C CA . TYR A 1 168 ? 19.853 7.384 -5.378 1.00 96.50 168 TYR A CA 1
ATOM 1342 C C . TYR A 1 168 ? 20.995 6.639 -6.060 1.00 96.50 168 TYR A C 1
ATOM 1344 O O . TYR A 1 168 ? 21.057 6.582 -7.288 1.00 96.50 168 TYR A O 1
ATOM 1352 N N . GLU A 1 169 ? 21.909 6.111 -5.258 1.00 96.75 169 GLU A N 1
ATOM 1353 C CA . GLU A 1 169 ? 23.009 5.262 -5.694 1.00 96.75 169 GLU A CA 1
ATOM 1354 C C . GLU A 1 169 ? 22.667 3.819 -5.328 1.00 96.75 169 GLU A C 1
ATOM 1356 O O . GLU A 1 169 ? 22.496 3.479 -4.153 1.00 96.75 169 GLU A O 1
ATOM 1361 N N . LEU A 1 170 ? 22.515 2.986 -6.352 1.00 97.31 170 LEU A N 1
ATOM 1362 C CA . LEU A 1 170 ? 22.091 1.598 -6.235 1.00 97.31 170 LEU A CA 1
ATOM 1363 C C . LEU A 1 170 ? 23.220 0.704 -6.720 1.00 97.31 170 LEU A C 1
ATOM 1365 O O . LEU A 1 170 ? 23.799 0.963 -7.774 1.00 97.31 170 LEU A O 1
ATOM 1369 N N . SER A 1 171 ? 23.517 -0.347 -5.967 1.00 96.75 171 SER A N 1
ATOM 1370 C CA . SER A 1 171 ? 24.529 -1.335 -6.328 1.00 96.75 171 SER A CA 1
ATOM 1371 C C . SER A 1 171 ? 23.895 -2.709 -6.463 1.00 96.75 171 SER A C 1
ATOM 1373 O O . SER A 1 171 ? 23.085 -3.108 -5.622 1.00 96.75 171 SER A O 1
ATOM 1375 N N . PHE A 1 172 ? 24.293 -3.423 -7.510 1.00 95.75 172 PHE A N 1
ATOM 1376 C CA . PHE A 1 172 ? 23.814 -4.749 -7.858 1.00 95.75 172 PHE A CA 1
ATOM 1377 C C . PHE A 1 172 ? 24.971 -5.743 -7.989 1.00 95.75 172 PHE A C 1
ATOM 1379 O O . PHE A 1 172 ? 26.105 -5.357 -8.268 1.00 95.75 172 PHE A O 1
ATOM 1386 N N . THR A 1 173 ? 24.681 -7.033 -7.835 1.00 94.50 173 THR A N 1
ATOM 1387 C CA . THR A 1 173 ? 25.565 -8.103 -8.307 1.00 94.50 173 THR A CA 1
ATOM 1388 C C . THR A 1 173 ? 25.510 -8.214 -9.831 1.00 94.50 173 THR A C 1
ATOM 1390 O O . THR A 1 173 ? 24.593 -7.695 -10.474 1.00 94.50 173 THR A O 1
ATOM 1393 N N . SER A 1 174 ? 26.448 -8.959 -10.418 1.00 89.38 174 SER A N 1
ATOM 1394 C CA . SER A 1 174 ? 26.425 -9.338 -11.839 1.00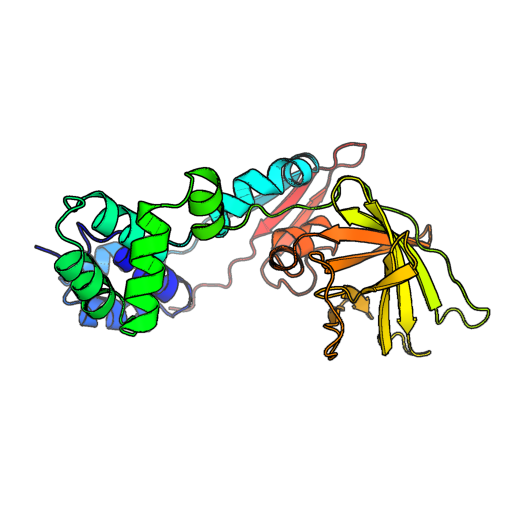 89.38 174 SER A CA 1
ATOM 1395 C C . SER A 1 174 ? 25.156 -10.095 -12.249 1.00 89.38 174 SER A C 1
ATOM 1397 O O . SER A 1 174 ? 24.746 -10.046 -13.404 1.00 89.38 174 SER A O 1
ATOM 1399 N N . GLU A 1 175 ? 24.501 -10.770 -11.305 1.00 89.75 175 GLU A N 1
ATOM 1400 C CA . GLU A 1 175 ? 23.254 -11.515 -11.501 1.00 89.75 175 GLU A CA 1
ATOM 1401 C C . GLU A 1 175 ? 22.001 -10.644 -11.289 1.00 89.75 175 GLU A C 1
ATOM 1403 O O . GLU A 1 175 ? 20.876 -11.162 -11.315 1.00 89.75 175 GLU A O 1
ATOM 1408 N N . GLY A 1 176 ? 22.178 -9.338 -11.054 1.00 89.19 176 GLY A N 1
ATOM 1409 C CA . GLY A 1 176 ? 21.104 -8.367 -10.853 1.00 89.19 176 GLY A CA 1
ATOM 1410 C C . GLY A 1 176 ? 20.489 -8.387 -9.452 1.00 89.19 176 GLY A C 1
ATOM 1411 O O . GLY A 1 176 ? 19.324 -8.029 -9.295 1.00 89.19 176 GLY A O 1
ATOM 1412 N N . GLU A 1 177 ? 21.207 -8.852 -8.427 1.00 92.75 177 GLU A N 1
ATOM 1413 C CA . GLU A 1 177 ? 20.739 -8.777 -7.033 1.00 92.75 177 GLU A CA 1
ATOM 1414 C C . GLU A 1 177 ? 21.117 -7.452 -6.40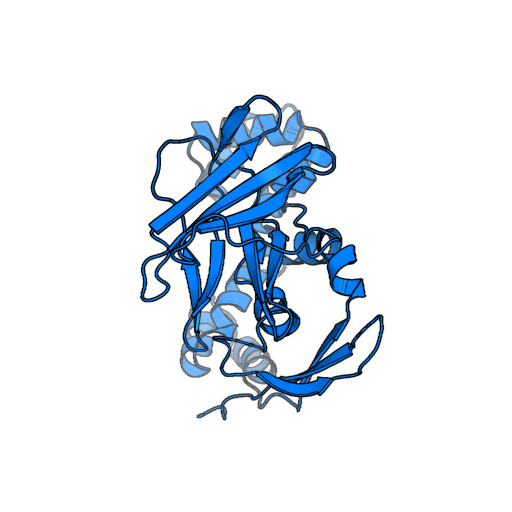1 1.00 92.75 177 GLU A C 1
ATOM 1416 O O . GLU A 1 177 ? 22.273 -7.056 -6.462 1.00 92.75 177 GLU A O 1
ATOM 1421 N N . MET A 1 178 ? 20.164 -6.772 -5.766 1.00 95.19 178 MET A N 1
ATOM 1422 C CA . MET A 1 178 ? 20.459 -5.514 -5.091 1.00 95.19 178 MET A CA 1
ATOM 1423 C C . MET A 1 178 ? 21.309 -5.759 -3.842 1.00 95.19 178 MET A C 1
ATOM 1425 O O . MET A 1 178 ? 20.885 -6.443 -2.913 1.00 95.19 178 MET A O 1
ATOM 1429 N N . LEU A 1 179 ? 22.504 -5.173 -3.823 1.00 95.25 179 LEU A N 1
ATOM 1430 C CA . LEU A 1 179 ? 23.451 -5.232 -2.711 1.00 95.25 179 LEU A CA 1
ATOM 1431 C C . LEU A 1 179 ? 23.260 -4.068 -1.744 1.00 95.25 179 LEU A C 1
ATOM 1433 O O . LEU A 1 179 ? 23.381 -4.226 -0.531 1.00 95.25 179 LEU A O 1
ATOM 1437 N N . SER A 1 180 ? 23.005 -2.874 -2.278 1.00 96.19 180 SER A N 1
ATOM 1438 C CA . SER A 1 180 ? 22.786 -1.682 -1.466 1.00 96.19 180 SER A CA 1
ATOM 1439 C C . SER A 1 180 ? 22.007 -0.611 -2.218 1.00 96.19 180 SER A C 1
ATOM 1441 O O . SER A 1 180 ? 22.006 -0.558 -3.448 1.00 96.19 180 SER A O 1
ATOM 1443 N N . ALA A 1 181 ? 21.356 0.252 -1.444 1.00 96.88 181 ALA A N 1
ATOM 1444 C CA . ALA A 1 181 ? 20.682 1.441 -1.930 1.00 96.88 181 ALA A CA 1
ATOM 1445 C C . ALA A 1 181 ? 20.927 2.573 -0.932 1.00 96.88 181 ALA A C 1
ATOM 1447 O O . ALA A 1 181 ? 20.641 2.435 0.261 1.00 96.88 181 ALA A O 1
ATOM 1448 N N . VAL A 1 182 ? 21.478 3.677 -1.418 1.00 96.12 182 VAL A N 1
ATOM 1449 C CA . VAL A 1 182 ? 21.819 4.855 -0.619 1.00 96.12 182 VAL A CA 1
ATOM 1450 C C . VAL A 1 182 ? 21.259 6.084 -1.315 1.00 96.12 182 VAL A C 1
ATOM 1452 O O . VAL A 1 182 ? 21.234 6.146 -2.539 1.00 96.12 182 VAL A O 1
ATOM 1455 N N . VAL A 1 183 ? 20.814 7.072 -0.545 1.00 95.38 183 VAL A N 1
ATOM 1456 C CA . VAL A 1 183 ? 20.389 8.363 -1.080 1.00 95.38 183 VAL A CA 1
ATOM 1457 C C . VAL A 1 183 ? 21.334 9.445 -0.597 1.00 95.38 183 VAL A C 1
ATOM 1459 O O . VAL A 1 183 ? 21.504 9.637 0.606 1.00 95.38 183 VAL A O 1
ATOM 1462 N N . LYS A 1 184 ? 21.952 10.152 -1.537 1.00 94.31 184 LYS A N 1
ATOM 1463 C CA . LYS A 1 184 ? 22.808 11.300 -1.259 1.00 94.31 184 LYS A CA 1
ATOM 1464 C C . LYS A 1 184 ? 21.980 12.576 -1.337 1.00 94.31 184 LYS A C 1
ATOM 1466 O O . LYS A 1 184 ? 21.455 12.903 -2.403 1.00 94.31 184 LYS A O 1
ATOM 1471 N N . GLY A 1 185 ? 21.864 13.269 -0.208 1.00 90.00 185 GLY A N 1
ATOM 1472 C CA . GLY A 1 185 ? 21.224 14.577 -0.121 1.00 90.00 185 GLY A CA 1
ATOM 1473 C C . GLY A 1 185 ? 22.144 15.729 -0.533 1.00 90.00 185 GLY A C 1
ATOM 1474 O O . GLY A 1 185 ? 23.359 15.546 -0.676 1.00 90.00 185 GLY A O 1
ATOM 1475 N N . PRO A 1 186 ? 21.581 16.933 -0.713 1.00 82.56 186 PRO A N 1
ATOM 1476 C CA . PRO A 1 186 ? 22.304 18.096 -1.214 1.00 82.56 186 PRO A CA 1
ATOM 1477 C C . PRO A 1 186 ? 23.347 18.625 -0.224 1.00 82.56 186 PRO A C 1
ATOM 1479 O O . PRO A 1 186 ? 24.352 19.182 -0.656 1.00 82.56 186 PRO A O 1
ATOM 1482 N N . GLN A 1 187 ? 23.172 18.406 1.085 1.00 83.69 187 GLN A N 1
ATOM 1483 C CA . GLN A 1 187 ? 24.151 18.799 2.111 1.00 83.69 187 GLN A CA 1
ATOM 1484 C C . GLN A 1 187 ? 25.165 17.682 2.410 1.00 83.69 187 GLN A C 1
ATOM 1486 O O . GLN A 1 187 ? 25.884 17.726 3.405 1.00 83.69 187 GLN A O 1
ATOM 1491 N N . GLY A 1 188 ? 25.233 16.659 1.552 1.00 82.50 188 GLY A N 1
ATOM 1492 C CA . GLY A 1 188 ? 26.135 15.524 1.724 1.00 82.50 188 GLY A CA 1
ATOM 1493 C C . GLY A 1 188 ? 25.667 14.501 2.760 1.00 82.50 188 GLY A C 1
ATOM 1494 O O . GLY A 1 188 ? 26.415 13.561 3.033 1.00 82.50 188 GLY A O 1
ATOM 1495 N N . GLN A 1 189 ? 24.451 14.636 3.311 1.00 88.81 189 GLN A N 1
ATOM 1496 C CA . GLN A 1 189 ? 23.876 13.593 4.156 1.00 88.81 189 GLN A CA 1
ATOM 1497 C C . GLN A 1 189 ? 23.611 12.317 3.348 1.00 88.81 189 GLN A C 1
ATOM 1499 O O . GLN A 1 189 ? 23.179 12.367 2.193 1.00 88.81 189 GLN A O 1
ATOM 1504 N N . TYR A 1 190 ? 23.854 11.170 3.978 1.00 91.62 190 TYR A N 1
ATOM 1505 C CA . TYR A 1 190 ? 23.567 9.859 3.409 1.00 91.62 190 TYR A CA 1
ATOM 1506 C C . TYR A 1 190 ? 22.373 9.244 4.126 1.00 91.62 190 TYR A C 1
ATOM 1508 O O . TYR A 1 190 ? 22.445 8.921 5.312 1.00 91.62 190 TYR A O 1
ATOM 1516 N N . LEU A 1 191 ? 21.293 9.061 3.378 1.00 94.19 191 LEU A N 1
ATOM 1517 C CA . LEU A 1 191 ? 20.079 8.384 3.808 1.00 94.19 191 LEU A CA 1
ATOM 1518 C C . LEU A 1 191 ? 19.984 7.012 3.136 1.00 94.19 191 LEU A C 1
ATOM 1520 O O . LEU A 1 191 ? 20.762 6.677 2.241 1.00 94.19 191 LEU A O 1
ATOM 1524 N N . THR A 1 192 ? 18.994 6.223 3.530 1.00 95.56 192 THR A N 1
ATOM 1525 C CA . THR A 1 192 ? 18.585 5.025 2.783 1.00 95.56 192 THR A CA 1
ATOM 1526 C C . THR A 1 192 ? 17.114 5.100 2.398 1.00 95.56 192 THR A C 1
ATOM 1528 O O . THR A 1 192 ? 16.332 5.660 3.162 1.00 95.56 192 THR A O 1
ATOM 1531 N N . PRO A 1 193 ? 16.699 4.597 1.224 1.00 95.88 193 PRO A N 1
ATOM 1532 C CA . PRO A 1 193 ? 15.276 4.509 0.909 1.00 95.88 193 PRO A CA 1
ATOM 1533 C C . PRO A 1 193 ? 14.560 3.586 1.899 1.00 95.88 193 PRO A C 1
ATOM 1535 O O . PRO A 1 193 ? 15.179 2.707 2.503 1.00 95.88 193 PRO A O 1
ATOM 1538 N N . GLN A 1 194 ? 13.244 3.748 2.033 1.00 96.31 194 GLN A N 1
ATOM 1539 C CA . GLN A 1 194 ? 12.432 2.801 2.807 1.00 96.31 194 GLN A CA 1
ATOM 1540 C C . GLN A 1 194 ? 12.476 1.414 2.170 1.00 96.31 194 GLN A C 1
ATOM 1542 O O . GLN A 1 194 ? 12.779 0.431 2.851 1.00 96.31 194 GLN A O 1
ATOM 1547 N N . SER A 1 195 ? 12.273 1.371 0.856 1.00 97.50 195 SER A N 1
ATOM 1548 C CA . SER A 1 195 ? 12.563 0.224 0.012 1.00 97.50 195 SER A CA 1
ATOM 1549 C C . SER A 1 195 ? 12.872 0.650 -1.425 1.00 97.50 195 SER A C 1
ATOM 1551 O O . SER A 1 195 ? 12.672 1.805 -1.817 1.00 97.50 195 SER A O 1
ATOM 1553 N N . VAL A 1 196 ? 13.397 -0.284 -2.210 1.00 98.06 196 VAL A N 1
ATOM 1554 C CA . VAL A 1 196 ? 13.525 -0.162 -3.659 1.00 98.06 196 VAL A CA 1
ATOM 1555 C C . VAL A 1 196 ? 12.764 -1.305 -4.309 1.00 98.06 196 VAL A C 1
ATOM 1557 O O . VAL A 1 196 ? 13.039 -2.466 -4.010 1.00 98.06 196 VAL A O 1
ATOM 1560 N N . ILE A 1 197 ? 11.830 -0.983 -5.197 1.00 97.88 197 ILE A N 1
ATOM 1561 C CA . ILE A 1 197 ? 11.097 -1.968 -5.994 1.00 97.88 197 ILE A CA 1
ATOM 1562 C C . ILE A 1 197 ? 11.652 -2.017 -7.413 1.00 97.88 197 ILE A C 1
ATOM 1564 O O . ILE A 1 197 ? 11.950 -0.982 -8.012 1.00 97.88 197 ILE A O 1
ATOM 1568 N N . PHE A 1 198 ? 11.839 -3.222 -7.941 1.00 96.56 198 PHE A N 1
ATOM 1569 C CA . PHE A 1 198 ? 12.440 -3.424 -9.256 1.00 96.56 198 PHE A CA 1
ATOM 1570 C C . PHE A 1 198 ? 12.069 -4.783 -9.843 1.00 96.56 198 PHE A C 1
ATOM 1572 O O . PHE A 1 198 ? 11.797 -5.740 -9.116 1.00 96.56 198 PHE A O 1
ATOM 1579 N N . MET A 1 199 ? 12.085 -4.869 -11.172 1.00 95.00 199 MET A N 1
ATOM 1580 C CA . MET A 1 199 ? 11.887 -6.124 -11.891 1.00 95.00 199 MET A CA 1
ATOM 1581 C C . MET A 1 199 ? 13.209 -6.878 -12.033 1.00 95.00 199 MET A C 1
ATOM 1583 O O . MET A 1 199 ? 14.240 -6.297 -12.367 1.00 95.00 199 MET A O 1
ATOM 1587 N N . LYS A 1 200 ? 13.170 -8.193 -11.824 1.00 91.56 200 LYS A N 1
ATOM 1588 C CA . LYS A 1 200 ? 14.253 -9.124 -12.151 1.00 91.56 200 LYS A CA 1
ATOM 1589 C C . LYS A 1 200 ? 13.631 -10.405 -12.695 1.00 91.56 200 LYS A C 1
ATOM 1591 O O . LYS A 1 200 ? 12.865 -11.052 -11.993 1.00 91.56 200 LYS A O 1
ATOM 1596 N N . ARG A 1 201 ? 13.992 -10.797 -13.925 1.00 88.06 201 ARG A N 1
ATOM 1597 C CA . ARG A 1 201 ? 13.483 -12.025 -14.580 1.00 88.06 201 ARG A CA 1
ATOM 1598 C C . ARG A 1 201 ? 11.947 -12.120 -14.521 1.00 88.06 201 ARG A C 1
ATOM 1600 O O . ARG A 1 201 ? 11.409 -13.120 -14.056 1.00 88.06 201 ARG A O 1
ATOM 1607 N N . ASP A 1 202 ? 11.272 -11.036 -14.904 1.00 87.44 202 ASP A N 1
ATOM 1608 C CA . ASP A 1 202 ? 9.803 -10.912 -14.920 1.00 87.44 202 ASP A CA 1
ATOM 1609 C C . ASP A 1 202 ? 9.111 -11.048 -13.552 1.00 87.44 202 ASP A C 1
ATOM 1611 O O . ASP A 1 202 ? 7.896 -11.217 -13.460 1.00 87.44 202 ASP A O 1
ATOM 1615 N N . GLN A 1 203 ? 9.874 -10.935 -12.465 1.00 92.56 203 GLN A N 1
ATOM 1616 C CA . GLN A 1 203 ? 9.358 -10.919 -11.103 1.00 92.56 203 GLN A CA 1
ATOM 1617 C C . GLN A 1 203 ? 9.657 -9.580 -10.441 1.00 92.56 203 GLN A C 1
ATOM 1619 O O . GLN A 1 203 ? 10.756 -9.037 -10.569 1.00 92.56 203 GLN A O 1
ATOM 1624 N N . LEU A 1 204 ? 8.671 -9.062 -9.712 1.00 95.31 204 LEU A N 1
ATOM 1625 C CA . LEU A 1 204 ? 8.812 -7.842 -8.932 1.00 95.31 204 LEU A CA 1
ATOM 1626 C C . LEU A 1 204 ? 9.428 -8.171 -7.571 1.00 95.31 204 LEU A C 1
ATOM 1628 O O . LEU A 1 204 ? 8.894 -8.992 -6.823 1.00 95.31 204 LEU A O 1
ATOM 1632 N N . PHE A 1 205 ? 10.524 -7.497 -7.243 1.00 96.19 205 PHE A N 1
ATOM 1633 C CA . PHE A 1 205 ? 11.209 -7.606 -5.961 1.00 96.19 205 PHE A CA 1
ATOM 1634 C C . PHE A 1 205 ? 11.119 -6.297 -5.190 1.00 96.19 205 PHE A C 1
ATOM 1636 O O . PHE A 1 205 ? 11.082 -5.219 -5.778 1.00 96.19 205 PHE A O 1
ATOM 1643 N N . GLU A 1 206 ? 11.143 -6.405 -3.864 1.00 97.06 206 GLU A N 1
ATOM 1644 C CA . GLU A 1 206 ? 11.315 -5.278 -2.955 1.00 97.06 206 GLU A CA 1
ATOM 1645 C C . GLU A 1 206 ? 12.572 -5.502 -2.111 1.00 97.06 206 GLU A C 1
ATOM 1647 O O . GLU A 1 206 ? 12.693 -6.487 -1.382 1.00 97.06 206 GLU A O 1
ATOM 1652 N N . TYR A 1 207 ? 13.520 -4.577 -2.215 1.00 97.38 207 TYR A N 1
ATOM 1653 C CA . TYR A 1 207 ? 14.711 -4.531 -1.383 1.00 97.38 207 TYR A CA 1
ATOM 1654 C C . TYR A 1 207 ? 14.536 -3.474 -0.295 1.00 97.38 207 TYR A C 1
ATOM 1656 O O . TYR A 1 207 ? 14.447 -2.283 -0.585 1.00 97.38 207 TYR A O 1
ATOM 1664 N N . ALA A 1 208 ? 14.529 -3.898 0.967 1.00 96.25 208 ALA A N 1
ATOM 1665 C CA . ALA A 1 208 ? 14.536 -3.002 2.118 1.00 96.25 208 ALA A CA 1
ATOM 1666 C C . ALA A 1 208 ? 15.941 -2.986 2.751 1.00 96.25 208 ALA A C 1
ATOM 1668 O O . ALA A 1 208 ? 16.375 -4.019 3.278 1.00 96.25 208 ALA A O 1
ATOM 1669 N N . PRO A 1 209 ? 16.665 -1.849 2.733 1.00 94.25 209 PRO A N 1
ATOM 1670 C CA . PRO A 1 209 ? 17.974 -1.744 3.370 1.00 94.25 209 PRO A CA 1
ATOM 1671 C C . PRO A 1 209 ? 17.912 -2.111 4.862 1.00 94.25 209 PRO A C 1
ATOM 1673 O O . PRO A 1 209 ? 17.164 -1.508 5.635 1.00 94.25 209 PRO A O 1
ATOM 1676 N N . LYS A 1 210 ? 18.728 -3.083 5.286 1.00 92.31 210 LYS A N 1
ATOM 1677 C CA . LYS A 1 210 ? 18.889 -3.463 6.700 1.00 92.31 210 LYS A CA 1
ATOM 1678 C C . LYS A 1 210 ? 20.008 -2.633 7.324 1.00 92.31 210 LYS A C 1
ATOM 1680 O O . LYS A 1 210 ? 21.166 -3.040 7.318 1.00 92.31 210 LYS A O 1
ATOM 1685 N N . THR A 1 211 ? 19.681 -1.436 7.794 1.00 90.00 211 THR A N 1
ATOM 1686 C CA . THR A 1 211 ? 20.658 -0.509 8.376 1.00 90.00 211 THR A CA 1
ATOM 1687 C C . THR A 1 211 ? 20.021 0.386 9.432 1.00 90.00 211 THR A C 1
ATOM 1689 O O . THR A 1 211 ? 18.841 0.714 9.327 1.00 90.00 211 THR A O 1
ATOM 1692 N N . ASP A 1 212 ? 20.829 0.824 10.400 1.00 87.44 212 ASP A N 1
ATOM 1693 C CA . ASP A 1 212 ? 20.447 1.818 11.414 1.00 87.44 212 ASP A CA 1
ATOM 1694 C C . ASP A 1 212 ? 20.593 3.265 10.913 1.00 87.44 212 ASP A C 1
ATOM 1696 O O . ASP A 1 212 ? 20.327 4.221 11.643 1.00 87.44 212 ASP A O 1
ATOM 1700 N N . LYS A 1 213 ? 21.043 3.456 9.663 1.00 88.38 213 LYS A N 1
ATOM 1701 C CA . LYS A 1 213 ? 21.118 4.784 9.047 1.00 88.38 213 LYS A CA 1
ATOM 1702 C C . LYS A 1 213 ? 19.729 5.407 8.938 1.00 88.38 213 LYS A C 1
ATOM 1704 O O . LYS A 1 213 ? 18.730 4.721 8.728 1.00 88.38 213 LYS A O 1
ATOM 1709 N N . GLN A 1 214 ? 19.695 6.737 8.988 1.00 91.50 214 GLN A N 1
ATOM 1710 C CA . GLN A 1 214 ? 18.471 7.496 8.775 1.00 91.50 214 GLN A CA 1
ATOM 1711 C C . GLN A 1 214 ? 17.842 7.130 7.423 1.00 91.50 214 GLN A C 1
ATOM 1713 O O . GLN A 1 214 ? 18.517 7.058 6.388 1.00 91.50 214 GLN A O 1
ATOM 1718 N N . LYS A 1 215 ? 16.531 6.891 7.438 1.00 92.69 215 LYS A N 1
ATOM 1719 C CA . LYS A 1 215 ? 15.772 6.591 6.230 1.00 92.69 215 LYS A CA 1
ATOM 1720 C C . LYS A 1 215 ? 15.230 7.869 5.595 1.00 92.69 215 LYS A C 1
ATOM 1722 O O . LYS A 1 215 ? 14.792 8.782 6.290 1.00 92.69 215 LYS A O 1
ATOM 1727 N N . SER A 1 216 ? 15.232 7.901 4.269 1.00 92.19 216 SER A N 1
ATOM 1728 C CA . SER A 1 216 ? 14.392 8.785 3.469 1.00 92.19 216 SER A CA 1
ATOM 1729 C C . SER A 1 216 ? 12.918 8.499 3.790 1.00 92.19 216 SER A C 1
ATOM 1731 O O . SER A 1 216 ? 12.578 7.358 4.120 1.00 92.19 216 SER A O 1
ATOM 1733 N N . PRO A 1 217 ? 12.018 9.488 3.699 1.00 91.38 217 PRO A N 1
ATOM 1734 C CA . PRO A 1 217 ? 10.583 9.236 3.814 1.00 91.38 217 PRO A CA 1
ATOM 1735 C C . PRO A 1 217 ? 10.015 8.435 2.628 1.00 91.38 217 PRO A C 1
ATOM 1737 O O . PRO A 1 217 ? 8.905 7.916 2.728 1.00 91.38 217 PRO A O 1
ATOM 1740 N N . PHE A 1 218 ? 10.765 8.292 1.530 1.00 94.38 218 PHE A N 1
ATOM 1741 C CA . PHE A 1 218 ? 10.294 7.661 0.297 1.00 94.38 218 PHE A CA 1
ATOM 1742 C C . PHE A 1 218 ? 10.954 6.311 0.003 1.00 94.38 218 PHE A C 1
ATOM 1744 O O . PHE A 1 218 ? 12.060 5.996 0.455 1.00 94.38 218 PHE A O 1
ATOM 1751 N N . SER A 1 219 ? 10.244 5.524 -0.799 1.00 96.81 219 SER A N 1
ATOM 1752 C CA . SER A 1 219 ? 10.784 4.382 -1.535 1.00 96.81 219 SER A CA 1
ATOM 1753 C C . SER A 1 219 ? 11.140 4.801 -2.959 1.00 96.81 219 SER A C 1
ATOM 1755 O O . SER A 1 219 ? 10.726 5.866 -3.422 1.00 96.81 219 SER A O 1
ATOM 1757 N N . LEU A 1 220 ? 11.897 3.959 -3.656 1.00 97.62 220 LEU A N 1
ATOM 1758 C CA . LEU A 1 220 ? 12.255 4.153 -5.058 1.00 97.62 220 LEU A CA 1
ATOM 1759 C C . LEU A 1 220 ? 11.679 3.019 -5.905 1.00 97.62 220 LEU A C 1
ATOM 1761 O O . LEU A 1 220 ? 11.835 1.851 -5.561 1.00 97.62 220 LEU A O 1
ATOM 1765 N N . ALA A 1 221 ? 11.067 3.353 -7.030 1.00 97.75 221 ALA A N 1
ATOM 1766 C CA . ALA A 1 221 ? 10.663 2.400 -8.047 1.00 97.75 221 ALA A CA 1
ATOM 1767 C C . ALA A 1 221 ? 11.611 2.476 -9.237 1.00 97.75 221 ALA A C 1
ATOM 1769 O O . ALA A 1 221 ? 11.882 3.571 -9.726 1.00 97.75 221 ALA A O 1
ATOM 1770 N N . LEU A 1 222 ? 12.119 1.332 -9.693 1.00 97.56 222 LEU A N 1
ATOM 1771 C CA . LEU A 1 222 ? 12.898 1.222 -10.924 1.00 97.56 222 LEU A CA 1
ATOM 1772 C C . LEU A 1 222 ? 12.033 0.690 -12.053 1.00 97.56 222 LEU A C 1
ATOM 1774 O O . LEU A 1 222 ? 11.331 -0.306 -11.877 1.00 97.56 222 LEU A O 1
ATOM 1778 N N . LEU A 1 223 ? 12.143 1.326 -13.209 1.00 95.75 223 LEU A N 1
ATOM 1779 C CA . LEU A 1 223 ? 11.517 0.927 -14.458 1.00 95.75 223 LEU A CA 1
ATOM 1780 C C . LEU A 1 223 ? 12.609 0.625 -15.477 1.00 95.75 223 LEU A C 1
ATOM 1782 O O . LEU A 1 223 ? 13.628 1.317 -15.528 1.00 95.75 223 LEU A O 1
ATOM 1786 N N . GLN A 1 224 ? 12.390 -0.403 -16.285 1.00 91.56 224 GLN A N 1
ATOM 1787 C CA . GLN A 1 224 ? 13.291 -0.780 -17.362 1.00 91.56 224 GLN A CA 1
ATOM 1788 C C . GLN A 1 224 ? 12.499 -0.856 -18.659 1.00 91.56 224 GLN A C 1
ATOM 1790 O O . GLN A 1 224 ? 11.513 -1.583 -18.737 1.00 91.56 224 GLN A O 1
ATOM 1795 N N . ASP A 1 225 ? 12.951 -0.124 -19.670 1.00 85.62 225 ASP A N 1
ATOM 1796 C CA . ASP A 1 225 ? 12.401 -0.185 -21.020 1.00 85.62 225 ASP A CA 1
ATOM 1797 C C . ASP A 1 225 ? 13.525 -0.262 -22.067 1.00 85.62 225 ASP A C 1
ATOM 1799 O O . ASP A 1 225 ? 14.708 -0.410 -21.742 1.00 85.62 225 ASP A O 1
ATOM 1803 N N . SER A 1 226 ? 13.166 -0.183 -23.350 1.00 83.69 226 SER A N 1
ATOM 1804 C CA . SER A 1 226 ? 14.128 -0.227 -24.458 1.00 83.69 226 SER A CA 1
ATOM 1805 C C . SER A 1 226 ? 15.103 0.957 -24.491 1.00 83.69 226 SER A C 1
ATOM 1807 O O . SER A 1 226 ? 16.115 0.891 -25.183 1.00 83.69 226 SER A O 1
ATOM 1809 N N . THR A 1 227 ? 14.790 2.054 -23.801 1.00 83.56 227 THR A N 1
ATOM 1810 C CA . THR A 1 227 ? 15.591 3.286 -23.756 1.00 83.56 227 THR A CA 1
ATOM 1811 C C . THR A 1 227 ? 16.550 3.324 -22.568 1.00 83.56 227 THR A C 1
ATOM 1813 O O . THR A 1 227 ? 17.534 4.066 -22.599 1.00 83.56 227 THR A O 1
ATOM 1816 N N . GLY A 1 228 ? 16.317 2.491 -21.551 1.00 89.75 228 GLY A N 1
ATOM 1817 C CA . GLY A 1 228 ? 17.223 2.291 -20.430 1.00 89.75 228 GLY A CA 1
ATOM 1818 C C . GLY A 1 228 ? 16.498 2.087 -19.105 1.00 89.75 228 GLY A C 1
ATOM 1819 O O . GLY A 1 228 ? 15.361 1.624 -19.045 1.00 89.75 228 GLY A O 1
ATOM 1820 N N . MET A 1 229 ? 17.199 2.426 -18.023 1.00 94.69 229 MET A N 1
ATOM 1821 C CA . MET A 1 229 ? 16.648 2.407 -16.671 1.00 94.69 229 MET A CA 1
ATOM 1822 C C . MET A 1 229 ? 16.112 3.790 -16.326 1.00 94.69 229 MET A C 1
ATOM 1824 O O . MET A 1 229 ? 16.814 4.791 -16.476 1.00 94.69 229 MET A O 1
ATOM 1828 N N . SER A 1 230 ? 14.901 3.846 -15.801 1.00 96.75 230 SER A N 1
ATOM 1829 C CA . SER A 1 230 ? 14.327 5.044 -15.205 1.00 96.75 230 SER A CA 1
ATOM 1830 C C . SER A 1 230 ? 13.793 4.733 -13.814 1.00 96.75 230 SER A C 1
ATOM 1832 O O . SER A 1 230 ? 13.831 3.596 -13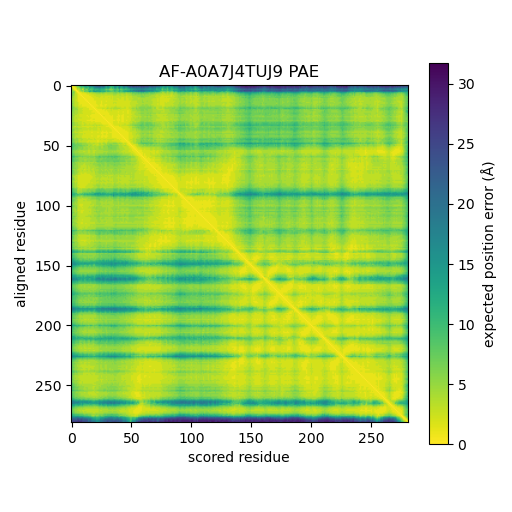.342 1.00 96.75 230 SER A O 1
ATOM 1834 N N . SER A 1 231 ? 13.381 5.766 -13.094 1.00 97.19 231 SER A N 1
ATOM 1835 C CA . SER A 1 231 ? 12.908 5.616 -11.729 1.00 97.19 231 SER A CA 1
ATOM 1836 C C . SER A 1 231 ? 11.948 6.721 -11.339 1.00 97.19 231 SER A C 1
ATOM 1838 O O . SER A 1 231 ? 11.897 7.761 -11.988 1.00 97.19 231 SER A O 1
ATOM 1840 N N . PHE A 1 232 ? 11.212 6.499 -10.262 1.00 95.88 232 PHE A N 1
ATOM 1841 C CA . PHE A 1 232 ? 10.405 7.517 -9.605 1.00 95.88 232 PHE A CA 1
ATOM 1842 C C . PHE A 1 232 ? 10.340 7.210 -8.108 1.00 95.88 232 PHE A C 1
ATOM 1844 O O . PHE A 1 232 ? 10.573 6.074 -7.685 1.00 95.88 232 PHE A O 1
ATOM 1851 N N . VAL A 1 233 ? 10.048 8.217 -7.290 1.00 95.81 233 VAL A N 1
ATOM 1852 C CA . VAL A 1 233 ? 9.896 8.038 -5.841 1.00 95.81 233 VAL A CA 1
ATOM 1853 C C . VAL A 1 233 ? 8.425 7.947 -5.472 1.00 95.81 233 VAL A C 1
ATOM 1855 O O . VAL A 1 233 ? 7.556 8.503 -6.140 1.00 95.81 233 VAL A O 1
ATOM 1858 N N . LEU A 1 234 ? 8.130 7.218 -4.407 1.00 96.12 234 LEU A N 1
ATOM 1859 C CA . LEU A 1 234 ? 6.767 7.010 -3.938 1.00 96.12 234 LEU A CA 1
ATOM 1860 C C . LEU A 1 234 ? 6.738 6.812 -2.431 1.00 96.12 234 LEU A C 1
ATOM 1862 O O . LEU A 1 234 ? 7.722 6.380 -1.821 1.00 96.12 234 LEU A O 1
ATOM 1866 N N . SER A 1 235 ? 5.595 7.112 -1.822 1.00 95.75 235 SER A N 1
ATOM 1867 C CA . SER A 1 235 ? 5.352 6.758 -0.429 1.00 95.75 235 SER A CA 1
ATOM 1868 C C . SER A 1 235 ? 5.504 5.241 -0.249 1.00 95.75 235 SER A C 1
ATOM 1870 O O . SER A 1 235 ? 5.030 4.479 -1.094 1.00 95.75 235 SER A O 1
ATOM 1872 N N . PRO A 1 236 ? 6.130 4.764 0.839 1.00 95.56 236 PRO A N 1
ATOM 1873 C CA . PRO A 1 236 ? 6.416 3.338 1.030 1.00 95.56 236 PRO A CA 1
ATOM 1874 C C . PRO A 1 236 ? 5.183 2.444 0.980 1.00 95.56 236 PRO A C 1
ATOM 1876 O O . PRO A 1 236 ? 5.234 1.337 0.467 1.00 95.56 236 PRO A O 1
ATOM 1879 N N . GLN A 1 237 ? 4.045 2.949 1.445 1.00 95.62 237 GLN A N 1
ATOM 1880 C CA . GLN A 1 237 ? 2.772 2.235 1.439 1.00 95.62 237 GLN A CA 1
ATOM 1881 C C . GLN A 1 237 ? 2.274 1.921 0.017 1.00 95.62 237 GLN A C 1
ATOM 1883 O O . GLN A 1 237 ? 1.419 1.057 -0.167 1.00 95.62 237 GLN A O 1
ATOM 1888 N N . LEU A 1 238 ? 2.802 2.617 -0.994 1.00 96.25 238 LEU A N 1
ATOM 1889 C CA . LEU A 1 238 ? 2.464 2.413 -2.394 1.00 96.25 238 LEU A CA 1
ATOM 1890 C C . LEU A 1 238 ? 3.409 1.429 -3.098 1.00 96.25 238 LEU A C 1
ATOM 1892 O O . LEU A 1 238 ? 3.060 0.986 -4.190 1.00 96.25 238 LEU A O 1
ATOM 1896 N N . SER A 1 239 ? 4.554 1.052 -2.507 1.00 94.81 239 SER A N 1
ATOM 1897 C CA . SER A 1 239 ? 5.631 0.301 -3.182 1.00 94.81 239 SER A CA 1
ATOM 1898 C C . SER A 1 239 ? 5.124 -0.955 -3.898 1.00 94.81 239 SER A C 1
ATOM 1900 O O . SER A 1 239 ? 5.291 -1.123 -5.101 1.00 94.81 239 SER A O 1
ATOM 1902 N N . LEU A 1 240 ? 4.396 -1.801 -3.181 1.00 95.25 240 LEU A N 1
ATOM 1903 C CA . LEU A 1 240 ? 3.851 -3.051 -3.698 1.00 95.25 240 LEU A CA 1
ATOM 1904 C C . LEU A 1 240 ? 2.334 -3.013 -3.888 1.00 95.25 240 LEU A C 1
ATOM 1906 O O . LEU A 1 240 ? 1.707 -4.071 -3.971 1.00 95.25 240 LEU A O 1
ATOM 1910 N N . SER A 1 241 ? 1.740 -1.820 -3.964 1.00 95.50 241 SER A N 1
ATOM 1911 C CA . SER A 1 241 ? 0.294 -1.680 -4.127 1.00 95.50 241 SER A CA 1
ATOM 1912 C C . SER A 1 241 ? -0.196 -2.308 -5.436 1.00 95.50 241 SER A C 1
ATOM 1914 O O . SER A 1 241 ? 0.531 -2.374 -6.432 1.00 95.50 241 SER A O 1
ATOM 1916 N N . MET A 1 242 ? -1.462 -2.738 -5.454 1.00 95.44 242 MET A N 1
ATOM 1917 C CA . MET A 1 242 ? -2.112 -3.228 -6.674 1.00 95.44 242 MET A CA 1
ATOM 1918 C C . MET A 1 242 ? -2.021 -2.191 -7.802 1.00 95.44 242 MET A C 1
ATOM 1920 O O . MET A 1 242 ? -1.723 -2.553 -8.935 1.00 95.44 242 MET A O 1
ATOM 1924 N N . PHE A 1 243 ? -2.211 -0.905 -7.483 1.00 95.56 243 PHE A N 1
ATOM 1925 C CA . PHE A 1 243 ? -2.082 0.178 -8.455 1.00 95.56 243 PHE A CA 1
ATOM 1926 C C . PHE A 1 243 ? -0.674 0.228 -9.051 1.00 95.56 243 PHE A C 1
ATOM 1928 O O . PHE A 1 243 ? -0.545 0.212 -10.268 1.00 95.56 243 PHE A O 1
ATOM 1935 N N . THR A 1 244 ? 0.376 0.233 -8.222 1.00 96.19 244 THR A N 1
ATOM 1936 C CA . THR A 1 244 ? 1.770 0.291 -8.695 1.00 96.19 244 THR A CA 1
ATOM 1937 C C . THR A 1 244 ? 2.101 -0.881 -9.606 1.00 96.19 244 THR A C 1
ATOM 1939 O O . THR A 1 244 ? 2.673 -0.692 -10.677 1.00 96.19 244 THR A O 1
ATOM 1942 N N . ARG A 1 245 ? 1.700 -2.093 -9.207 1.00 96.50 245 ARG A N 1
ATOM 1943 C CA . ARG A 1 245 ? 1.946 -3.315 -9.979 1.00 96.50 245 ARG A CA 1
ATOM 1944 C C . ARG A 1 245 ? 1.265 -3.276 -11.339 1.00 96.50 245 ARG A C 1
ATOM 1946 O O . ARG A 1 245 ? 1.903 -3.578 -12.336 1.00 96.50 245 ARG A O 1
ATOM 1953 N N . LEU A 1 246 ? -0.010 -2.894 -11.389 1.00 95.88 246 LEU A N 1
ATOM 1954 C CA . LEU A 1 246 ? -0.753 -2.819 -12.646 1.00 95.88 246 LEU A CA 1
ATOM 1955 C C . LEU A 1 246 ? -0.257 -1.665 -13.529 1.00 95.88 246 LEU A C 1
ATOM 1957 O O . LEU A 1 246 ? -0.014 -1.871 -14.708 1.00 95.88 246 LEU A O 1
ATOM 1961 N N . ALA A 1 247 ? -0.067 -0.471 -12.962 1.00 93.94 247 ALA A N 1
ATOM 1962 C CA . ALA A 1 247 ? 0.250 0.731 -13.729 1.00 93.94 247 ALA A CA 1
ATOM 1963 C C . ALA A 1 247 ? 1.675 0.738 -14.302 1.00 93.94 247 ALA A C 1
ATOM 1965 O O . ALA A 1 247 ? 1.871 1.264 -15.397 1.00 93.94 247 ALA A O 1
ATOM 1966 N N . TYR A 1 248 ? 2.650 0.189 -13.569 1.00 94.25 248 TYR A N 1
ATOM 1967 C CA . TYR A 1 248 ? 4.075 0.323 -13.899 1.00 94.25 248 TYR A CA 1
ATOM 1968 C C . TYR A 1 248 ? 4.811 -0.996 -14.136 1.00 94.25 248 TYR A C 1
ATOM 1970 O O . TYR A 1 248 ? 5.914 -0.976 -14.676 1.00 94.25 248 TYR A O 1
ATOM 1978 N N . TYR A 1 249 ? 4.241 -2.125 -13.712 1.00 95.38 249 TYR A N 1
ATOM 1979 C CA . TYR A 1 249 ? 4.908 -3.430 -13.737 1.00 95.38 249 TYR A CA 1
ATOM 1980 C C . TYR A 1 249 ? 4.053 -4.514 -14.394 1.00 95.38 249 TYR A C 1
ATOM 1982 O O . TYR A 1 249 ? 4.177 -5.684 -14.041 1.00 95.38 249 TYR A O 1
ATOM 1990 N N . ASP A 1 250 ? 3.146 -4.132 -15.294 1.00 94.00 250 ASP A N 1
ATOM 1991 C CA . ASP A 1 250 ? 2.305 -5.047 -16.074 1.00 94.00 250 ASP A CA 1
ATOM 1992 C C . ASP A 1 250 ? 1.588 -6.121 -15.232 1.00 94.00 250 ASP A C 1
ATOM 1994 O O . ASP A 1 250 ? 1.384 -7.261 -15.650 1.00 94.00 250 ASP A O 1
ATOM 1998 N N . GLY A 1 251 ? 1.184 -5.754 -14.015 1.00 95.00 251 GLY A N 1
ATOM 1999 C CA . GLY A 1 251 ? 0.489 -6.645 -13.091 1.00 95.00 251 GLY A CA 1
ATOM 2000 C C . GLY A 1 251 ? 1.382 -7.695 -12.430 1.00 95.00 251 GLY A C 1
ATOM 2001 O O . GLY A 1 251 ? 0.861 -8.679 -11.904 1.00 95.00 251 GLY A O 1
ATOM 2002 N N . ALA A 1 252 ? 2.704 -7.505 -12.410 1.00 95.69 252 ALA A N 1
ATOM 2003 C CA . ALA A 1 252 ? 3.649 -8.441 -11.808 1.00 95.69 252 ALA A CA 1
ATOM 2004 C C . ALA A 1 252 ? 3.224 -8.878 -10.392 1.00 95.69 252 ALA A C 1
ATOM 2006 O O . ALA A 1 252 ? 2.940 -8.067 -9.503 1.00 95.69 252 ALA A O 1
ATOM 2007 N N . GLY A 1 253 ? 3.174 -10.196 -10.181 1.00 93.69 253 GLY A N 1
ATOM 2008 C CA . GLY A 1 253 ? 2.752 -10.802 -8.917 1.00 93.69 253 GLY A CA 1
ATOM 2009 C C . GLY A 1 253 ? 1.245 -10.737 -8.632 1.00 93.69 253 GLY A C 1
ATOM 2010 O O . GLY A 1 253 ? 0.847 -11.008 -7.500 1.00 93.69 253 GLY A O 1
ATOM 2011 N N . LEU A 1 254 ? 0.407 -10.372 -9.608 1.00 94.69 254 LEU A N 1
ATOM 2012 C CA . LEU A 1 254 ? -1.052 -10.398 -9.498 1.00 94.69 254 LEU A CA 1
ATOM 2013 C C . LEU A 1 254 ? -1.644 -11.462 -10.433 1.00 94.69 254 LEU A C 1
ATOM 2015 O O . LEU A 1 254 ? -1.615 -11.326 -11.650 1.00 94.69 254 LEU A O 1
ATOM 2019 N N . SER A 1 255 ? -2.230 -12.520 -9.870 1.00 92.81 255 SER A N 1
ATOM 2020 C CA . SER A 1 255 ? -2.754 -13.650 -10.662 1.00 92.81 255 SER A CA 1
ATOM 2021 C C . SER A 1 255 ? -4.162 -13.432 -11.226 1.00 92.81 255 SER A C 1
ATOM 2023 O O . SER A 1 255 ? -4.580 -14.146 -12.135 1.00 92.81 255 SER A O 1
ATOM 2025 N N . TYR A 1 256 ? -4.904 -12.461 -10.691 1.00 94.00 256 TYR A N 1
ATOM 2026 C CA . TYR A 1 256 ? -6.325 -12.255 -10.998 1.00 94.00 256 TYR A CA 1
ATOM 2027 C C . TYR A 1 256 ? -6.586 -11.073 -11.933 1.00 94.00 256 TYR A C 1
ATOM 2029 O O . TYR A 1 256 ? -7.726 -10.645 -12.074 1.00 94.00 256 TYR A O 1
ATOM 2037 N N . PHE A 1 257 ? -5.556 -10.539 -12.587 1.00 96.25 257 PHE A N 1
ATOM 2038 C CA . PHE A 1 257 ? -5.692 -9.410 -13.501 1.00 96.25 257 PHE A CA 1
ATOM 2039 C C . PHE A 1 257 ? -5.044 -9.746 -14.833 1.00 96.25 257 PHE A C 1
ATOM 2041 O O . PHE A 1 257 ? -3.927 -10.250 -14.886 1.00 96.25 257 PHE A O 1
ATOM 2048 N N . LYS A 1 258 ? -5.763 -9.470 -15.917 1.00 95.81 258 LYS A N 1
ATOM 2049 C CA . LYS A 1 258 ? -5.263 -9.629 -17.282 1.00 95.81 258 LYS A CA 1
ATOM 2050 C C . LYS A 1 258 ? -5.455 -8.323 -18.020 1.00 95.81 258 LYS A C 1
ATOM 2052 O O . LYS A 1 258 ? -6.568 -7.795 -18.024 1.00 95.81 258 LYS A O 1
ATOM 2057 N N . LEU A 1 259 ? -4.399 -7.807 -18.639 1.00 96.38 259 LEU A N 1
ATOM 2058 C CA . LEU A 1 259 ? -4.517 -6.611 -19.460 1.00 96.38 259 LEU A CA 1
ATOM 2059 C C . LEU A 1 259 ? -5.490 -6.907 -20.608 1.00 96.38 259 LEU A C 1
ATOM 2061 O O . LEU A 1 259 ? -5.297 -7.851 -21.372 1.00 96.38 259 LEU A O 1
ATOM 2065 N N . PHE A 1 260 ? -6.576 -6.143 -20.673 1.00 96.62 260 PHE A N 1
ATOM 2066 C CA . PHE A 1 260 ? -7.621 -6.287 -21.682 1.00 96.62 260 PHE A CA 1
ATOM 2067 C C . PHE A 1 260 ? -7.355 -5.364 -22.869 1.00 96.62 260 PHE A C 1
ATOM 2069 O O . PHE A 1 260 ? -7.397 -5.795 -24.017 1.00 96.62 260 PHE A O 1
ATOM 2076 N N . THR A 1 261 ? -7.054 -4.097 -22.590 1.00 96.19 261 THR A N 1
ATOM 2077 C CA . THR A 1 261 ? -6.624 -3.128 -23.598 1.00 96.19 261 THR A CA 1
ATOM 2078 C C . THR A 1 261 ? -5.822 -2.009 -22.941 1.00 96.19 261 THR A C 1
ATOM 2080 O O . THR A 1 261 ? -5.990 -1.737 -21.750 1.00 96.19 261 THR A O 1
ATOM 2083 N N . ALA A 1 262 ? -4.959 -1.360 -23.715 1.00 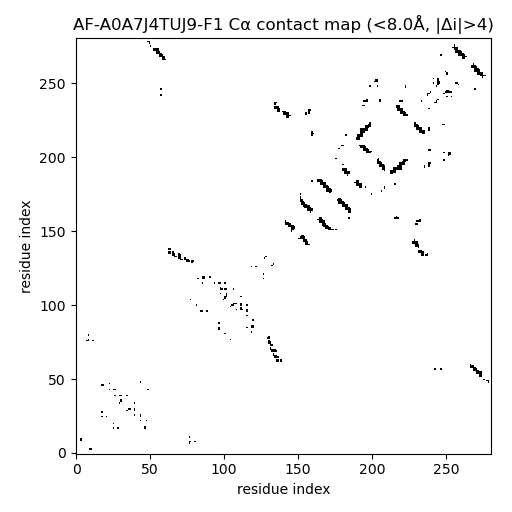94.44 262 ALA A N 1
ATOM 2084 C CA . ALA A 1 262 ? -4.260 -0.151 -23.316 1.00 94.44 262 ALA A CA 1
ATOM 2085 C C . ALA A 1 262 ? -4.306 0.860 -24.465 1.00 94.44 262 ALA A C 1
ATOM 2087 O O . ALA A 1 262 ? -4.118 0.489 -25.624 1.00 94.44 262 ALA A O 1
ATOM 2088 N N . SER A 1 263 ? -4.566 2.129 -24.155 1.00 93.38 263 SER A N 1
ATOM 2089 C CA . SER A 1 263 ? -4.449 3.209 -25.132 1.00 93.38 263 SER A CA 1
ATOM 2090 C C . SER A 1 263 ? -3.023 3.748 -25.165 1.00 93.38 263 SER A C 1
ATOM 2092 O O . SER A 1 263 ? -2.387 3.921 -24.124 1.00 93.38 263 SER A O 1
ATOM 2094 N N . GLU A 1 264 ? -2.550 4.100 -26.353 1.00 84.94 264 GLU A N 1
ATOM 2095 C CA . GLU A 1 264 ? -1.288 4.819 -26.524 1.00 84.94 264 GLU A CA 1
ATOM 2096 C C . GLU A 1 264 ? -1.477 6.337 -26.347 1.00 84.94 264 GLU A C 1
ATOM 2098 O O . GLU A 1 264 ? -2.594 6.859 -26.392 1.00 84.94 264 GLU A O 1
ATOM 2103 N N . GLY A 1 265 ? -0.374 7.065 -26.154 1.00 79.25 265 GLY A N 1
ATOM 2104 C CA . GLY A 1 265 ? -0.352 8.530 -26.110 1.00 79.25 265 GLY A CA 1
ATOM 2105 C C . GLY A 1 265 ? 0.006 9.125 -24.745 1.00 79.25 265 GLY A C 1
ATOM 2106 O O . GLY A 1 265 ? 0.516 8.451 -23.856 1.00 79.25 265 GLY A O 1
ATOM 2107 N N . HIS A 1 266 ? -0.226 10.432 -24.588 1.00 72.94 266 HIS A N 1
ATOM 2108 C CA . HIS A 1 266 ? 0.262 11.208 -23.436 1.00 72.94 266 HIS A CA 1
ATOM 2109 C C . HIS A 1 266 ? -0.397 10.832 -22.094 1.00 72.94 266 HIS A C 1
ATOM 2111 O O . HIS A 1 266 ? 0.234 10.945 -21.039 1.00 72.94 266 HIS A O 1
ATOM 2117 N N . ASN A 1 267 ? -1.649 10.368 -22.150 1.00 80.19 267 ASN A N 1
ATOM 2118 C CA . ASN A 1 267 ? -2.445 9.915 -21.010 1.00 80.19 267 ASN A CA 1
ATOM 2119 C C . ASN A 1 267 ? -2.965 8.501 -21.292 1.00 80.19 267 ASN A C 1
ATOM 2121 O O . ASN A 1 267 ? -4.135 8.348 -21.649 1.00 80.19 267 ASN A O 1
ATOM 2125 N N . PRO A 1 268 ? -2.101 7.478 -21.185 1.00 87.06 268 PRO A N 1
ATOM 2126 C CA . PRO A 1 268 ? -2.512 6.110 -21.437 1.00 87.06 268 PRO A CA 1
ATOM 2127 C C . PRO A 1 268 ? -3.592 5.690 -20.435 1.00 87.06 268 PRO A C 1
ATOM 2129 O O . PRO A 1 268 ? -3.545 6.034 -19.246 1.00 87.06 268 PRO A O 1
ATOM 2132 N N . ILE A 1 269 ? -4.570 4.950 -20.943 1.00 94.06 269 ILE A N 1
ATOM 2133 C CA . ILE A 1 269 ? -5.612 4.280 -20.178 1.00 94.06 269 ILE A CA 1
ATOM 2134 C C . ILE A 1 269 ? -5.330 2.792 -20.283 1.00 94.06 269 ILE A C 1
ATOM 2136 O O . ILE A 1 269 ? -5.247 2.266 -21.389 1.00 94.06 269 ILE A O 1
ATOM 2140 N N . GLN A 1 270 ? -5.207 2.114 -19.150 1.00 96.19 270 GLN A N 1
ATOM 2141 C CA . GLN A 1 270 ? -5.114 0.661 -19.101 1.00 96.19 270 GLN A CA 1
ATOM 2142 C C . GLN A 1 270 ? -6.420 0.100 -18.556 1.00 96.19 270 GLN A C 1
ATOM 2144 O O . GLN A 1 270 ? -6.937 0.569 -17.542 1.00 96.19 270 GLN A O 1
ATOM 2149 N N . VAL A 1 271 ? -6.944 -0.925 -19.215 1.00 97.38 271 VAL A N 1
ATOM 2150 C CA . VAL A 1 271 ? -8.125 -1.656 -18.769 1.00 97.38 271 VAL A CA 1
ATOM 2151 C C . VAL A 1 271 ? -7.697 -3.078 -18.460 1.00 97.38 271 VAL A C 1
ATOM 2153 O O . VAL A 1 271 ? -7.205 -3.792 -19.330 1.00 97.38 271 VAL A O 1
ATOM 2156 N N . TRP A 1 272 ? -7.904 -3.495 -17.220 1.00 97.88 272 TRP A N 1
ATOM 2157 C CA . TRP A 1 272 ? -7.535 -4.804 -16.705 1.00 97.88 272 TRP A CA 1
ATOM 2158 C C . TRP A 1 272 ? -8.792 -5.610 -16.424 1.00 97.88 272 TRP A C 1
ATOM 2160 O O . TRP A 1 272 ? -9.612 -5.216 -15.600 1.00 97.88 272 TRP A O 1
ATOM 2170 N N . LYS A 1 273 ? -8.953 -6.749 -17.091 1.00 97.25 273 LYS A N 1
ATOM 2171 C CA . LYS A 1 273 ? -10.029 -7.694 -16.800 1.00 97.25 273 LYS A CA 1
ATOM 2172 C C . LYS A 1 273 ? -9.708 -8.456 -15.518 1.00 97.25 273 LYS A C 1
ATOM 2174 O O . LYS A 1 273 ? -8.637 -9.060 -15.407 1.00 97.25 273 LYS A O 1
ATOM 2179 N N . VAL A 1 274 ? -10.653 -8.470 -14.582 1.00 95.81 274 VAL A N 1
ATOM 2180 C CA . VAL A 1 274 ? -10.557 -9.277 -13.365 1.00 95.81 274 VAL A CA 1
ATOM 2181 C C . VAL A 1 274 ? -10.882 -10.727 -13.713 1.00 95.81 274 VAL A C 1
ATOM 2183 O O . VAL A 1 274 ? -11.935 -11.037 -14.268 1.00 95.81 274 VAL A O 1
ATOM 2186 N N . SER A 1 275 ? -9.944 -11.621 -13.424 1.00 92.06 275 SER A N 1
ATOM 2187 C CA . SER A 1 275 ? -10.093 -13.064 -13.582 1.00 92.06 275 SER A CA 1
ATOM 2188 C C . SER A 1 275 ? -10.481 -13.653 -12.237 1.00 92.06 275 SER A C 1
ATOM 2190 O O . SER A 1 275 ? -9.617 -13.940 -11.416 1.00 92.06 275 SER A O 1
ATOM 2192 N N . TRP A 1 276 ? -11.778 -13.808 -12.000 1.00 85.56 276 TRP A N 1
ATOM 2193 C CA . TRP A 1 276 ? -12.268 -14.440 -10.783 1.00 85.56 276 TRP A CA 1
ATOM 2194 C C . TRP A 1 276 ? -11.932 -15.937 -10.798 1.00 85.56 276 TRP A C 1
ATOM 2196 O O . TRP A 1 276 ? -12.200 -16.595 -11.809 1.00 85.56 276 TRP A O 1
ATOM 2206 N N . PRO A 1 277 ? -11.351 -16.500 -9.724 1.00 76.19 277 PRO A N 1
ATOM 2207 C CA . PRO A 1 277 ? -11.307 -17.946 -9.583 1.00 76.19 277 PRO A CA 1
ATOM 2208 C C . PRO A 1 277 ? -12.749 -18.462 -9.570 1.00 76.19 277 PRO A C 1
ATOM 2210 O O . PRO A 1 277 ? -13.638 -17.812 -9.013 1.00 76.19 277 PRO A O 1
ATOM 2213 N N . SER A 1 278 ? -13.000 -19.604 -10.213 1.00 64.75 278 SER A N 1
ATOM 2214 C CA . SER A 1 278 ? -14.295 -20.273 -10.093 1.00 64.75 278 SER A CA 1
ATOM 2215 C C . SER A 1 278 ? -14.579 -20.476 -8.610 1.00 64.75 278 SER A C 1
ATOM 2217 O O . SER A 1 278 ? -13.741 -21.031 -7.899 1.00 64.75 278 SER A O 1
ATOM 2219 N N . VAL A 1 279 ? -15.722 -19.978 -8.140 1.00 56.22 279 VAL A N 1
ATOM 2220 C CA . VAL A 1 279 ? -16.168 -20.200 -6.766 1.00 56.22 279 VAL A CA 1
ATOM 2221 C C . VAL A 1 279 ? -16.481 -21.693 -6.662 1.00 56.22 279 VAL A C 1
ATOM 2223 O O . VAL A 1 279 ? -17.555 -22.121 -7.069 1.00 56.22 279 VAL A O 1
ATOM 2226 N N . GLU A 1 280 ? -15.509 -22.502 -6.239 1.00 48.31 280 GLU A N 1
ATOM 2227 C CA . GLU A 1 280 ? -15.787 -23.874 -5.811 1.00 48.31 280 GLU A CA 1
ATOM 2228 C C . GLU A 1 280 ? -16.701 -23.803 -4.576 1.00 48.31 280 GLU A C 1
ATOM 2230 O O . GLU A 1 280 ? -16.474 -22.983 -3.680 1.00 48.31 280 GLU A O 1
ATOM 2235 N N . GLU A 1 281 ? -17.774 -24.601 -4.598 1.00 45.03 281 GLU A N 1
ATOM 2236 C CA . GLU A 1 281 ? -18.854 -24.632 -3.596 1.00 45.03 281 GLU A CA 1
ATOM 2237 C C . GLU A 1 281 ? -18.392 -25.027 -2.182 1.00 45.03 281 GLU A C 1
ATOM 2239 O O . GLU A 1 281 ? -17.599 -25.986 -2.037 1.00 45.03 281 GLU A O 1
#

Mean predicted aligned error: 5.63 Å

Secondary structure (DSSP, 8-state):
--TTTS-HHHHHHHHHHHTTS-HHHHHHHHHHTT--HHHHHHHHHHHSS-PPP-EEEEETHHHHTHHHHHHHHT--HHHHHHHHHHHTS-TT-HHHHHHHHHHHH---HHHHHHHHHHHHHS-HHHHHHHHS----B-S--EE-EE-STTS-EEEEEEEEETTEEEEEEEEE-TTS-EEEEEEE-TTS-EEB-S-EEEEETTEEEEE----SSPBPS-EEEEEEETTEEEEEEE-GGGTT-HHHHHHHSTTTT-TTEEEEEE--SSS-EEEEEE-PPP---